Protein AF-A0A8B8EAY5-F1 (afdb_monomer_lite)

Radius of gyration: 20.95 Å; chains: 1; bounding box: 56×35×76 Å

Organism: Crassostrea virginica (NCBI:txid6565)

Secondary structure (DSSP, 8-state):
-EEEEE-TTS-HHHHTSGGGEEEEEE-SSS-HHHHHHHHHHHHHHHHHH-EEEEETTTTEEEEE----------HHHHHHHTTB--TT-SS--SSB---STTSSS--PBP-HHHHHHHHHHHHT-SSHHHHHHHHHHH-B-----TTTTTS-TTTS--THHHHIIIIIIHHHHHHHHHHHHHHTT-

pLDDT: mean 84.98, std 10.0, range [45.25, 96.38]

Structure (mmCIF, N/CA/C/O backbone):
data_AF-A0A8B8EAY5-F1
#
_entry.id   AF-A0A8B8EAY5-F1
#
loop_
_atom_site.group_PDB
_atom_site.id
_atom_site.type_symbol
_atom_site.label_atom_id
_atom_site.label_alt_id
_atom_site.label_comp_id
_atom_site.label_asym_id
_atom_site.label_entity_id
_atom_site.label_seq_id
_atom_site.pdbx_PDB_ins_code
_atom_site.Cartn_x
_atom_site.Cartn_y
_atom_site.Cartn_z
_atom_site.occupancy
_atom_site.B_iso_or_equiv
_atom_site.auth_seq_id
_atom_site.auth_comp_id
_atom_site.auth_asym_id
_atom_site.auth_atom_id
_atom_site.pdbx_PDB_model_num
ATOM 1 N N . MET A 1 1 ? -4.897 13.915 -1.680 1.00 64.44 1 MET A N 1
ATOM 2 C CA . MET A 1 1 ? -5.463 12.558 -1.462 1.00 64.44 1 MET A CA 1
ATOM 3 C C . MET A 1 1 ? -6.563 12.643 -0.420 1.00 64.44 1 MET A C 1
ATOM 5 O O . MET A 1 1 ? -6.385 13.394 0.530 1.00 64.44 1 MET A O 1
ATOM 9 N N . PHE A 1 2 ? -7.650 11.885 -0.585 1.00 69.94 2 PHE A N 1
ATOM 10 C CA . PHE A 1 2 ? -8.725 11.744 0.402 1.00 69.94 2 PHE A CA 1
ATOM 11 C C . PHE A 1 2 ? -8.680 10.337 1.008 1.00 69.94 2 PHE A C 1
ATOM 13 O O . PHE A 1 2 ? -8.531 9.366 0.265 1.00 69.94 2 PHE A O 1
ATOM 20 N N . ILE A 1 3 ? -8.800 10.224 2.332 1.00 69.62 3 ILE A N 1
ATOM 21 C CA . ILE A 1 3 ? -8.910 8.938 3.031 1.00 69.62 3 ILE A CA 1
ATOM 22 C C . ILE A 1 3 ? -10.327 8.794 3.558 1.00 69.62 3 ILE A C 1
ATOM 24 O O . ILE A 1 3 ? -10.765 9.592 4.387 1.00 69.62 3 ILE A O 1
ATOM 28 N N . TYR A 1 4 ? -11.013 7.751 3.103 1.00 74.56 4 TYR A N 1
ATOM 29 C CA . TYR A 1 4 ? -12.356 7.413 3.553 1.00 74.56 4 TYR A CA 1
ATOM 30 C C . TYR A 1 4 ? -12.350 6.129 4.373 1.00 74.56 4 TYR A C 1
ATOM 32 O O . TYR A 1 4 ? -11.561 5.216 4.123 1.00 74.56 4 TYR A O 1
ATOM 40 N N . TYR A 1 5 ? -13.276 6.052 5.318 1.00 75.75 5 TYR A N 1
ATOM 41 C CA . TYR A 1 5 ? -13.541 4.883 6.137 1.00 75.75 5 TYR A CA 1
ATOM 42 C C . TYR A 1 5 ? -15.006 4.462 6.004 1.00 75.75 5 TYR A C 1
ATOM 44 O O . TYR A 1 5 ? -15.905 5.302 5.961 1.00 75.75 5 TYR A O 1
ATOM 52 N N . THR A 1 6 ? -15.246 3.152 5.948 1.00 73.12 6 THR A N 1
ATOM 53 C CA . THR A 1 6 ? -16.591 2.570 5.951 1.00 73.12 6 THR A CA 1
ATOM 54 C C . THR A 1 6 ? -16.599 1.237 6.694 1.00 73.12 6 THR A C 1
ATOM 56 O O . THR A 1 6 ? -15.612 0.499 6.683 1.00 73.12 6 THR A O 1
ATOM 59 N N . PHE A 1 7 ? -17.725 0.903 7.322 1.00 73.38 7 PHE A N 1
ATOM 60 C CA . PHE A 1 7 ? -17.884 -0.351 8.052 1.00 73.38 7 PHE A CA 1
ATOM 61 C C . PHE A 1 7 ? -18.131 -1.526 7.092 1.00 73.38 7 PHE A C 1
ATOM 63 O O . PHE A 1 7 ? -19.151 -1.600 6.399 1.00 73.38 7 PHE A O 1
ATOM 70 N N . VAL A 1 8 ? -17.220 -2.502 7.100 1.00 65.19 8 VAL A N 1
ATOM 71 C CA . VAL A 1 8 ? -17.247 -3.682 6.211 1.00 65.19 8 VAL A CA 1
ATOM 72 C C . VAL A 1 8 ? -18.393 -4.660 6.542 1.00 65.19 8 VAL A C 1
ATOM 74 O O . VAL A 1 8 ? -18.721 -5.513 5.719 1.00 65.19 8 VAL A O 1
ATOM 77 N N . GLY A 1 9 ? -19.070 -4.504 7.685 1.00 67.81 9 GLY A N 1
ATOM 78 C CA . GLY A 1 9 ? -20.215 -5.330 8.104 1.00 67.81 9 GLY A CA 1
ATOM 79 C C . GLY A 1 9 ? -21.603 -4.802 7.712 1.00 67.81 9 GLY A C 1
ATOM 80 O O . GLY A 1 9 ? -22.592 -5.515 7.861 1.00 67.81 9 GLY A O 1
ATOM 81 N N . LEU A 1 10 ? -21.717 -3.572 7.195 1.00 77.06 10 LEU A N 1
ATOM 82 C CA . LEU A 1 10 ? -23.023 -2.995 6.850 1.00 77.06 10 LEU A CA 1
ATOM 83 C C . LEU A 1 10 ? -23.609 -3.621 5.578 1.00 77.06 10 LEU A C 1
ATOM 85 O O . LEU A 1 10 ? -22.881 -3.852 4.605 1.00 77.06 10 LEU A O 1
ATOM 89 N N . LYS A 1 11 ? -24.937 -3.815 5.547 1.00 81.44 11 LYS A N 1
ATOM 90 C CA . LYS A 1 11 ? -25.677 -4.158 4.316 1.00 81.44 11 LYS A CA 1
ATOM 91 C C . LYS A 1 11 ? -25.374 -3.119 3.228 1.00 81.44 11 LYS A C 1
ATOM 93 O O . LYS A 1 11 ? -25.248 -1.935 3.533 1.00 81.44 11 LYS A O 1
ATOM 98 N N . LE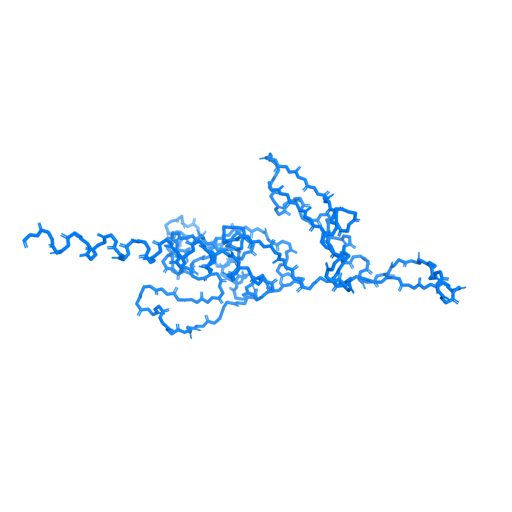U A 1 12 ? -25.296 -3.543 1.963 1.00 78.25 12 LEU A N 1
ATOM 99 C CA . LEU A 1 12 ? -24.858 -2.689 0.846 1.00 78.25 12 LEU A CA 1
ATOM 100 C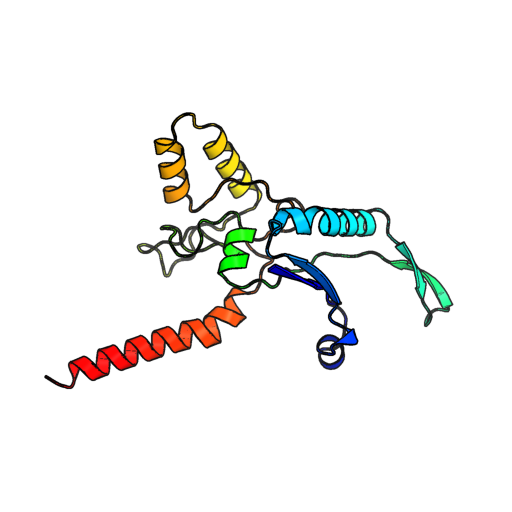 C . LEU A 1 12 ? -25.615 -1.350 0.767 1.00 78.25 12 LEU A C 1
ATOM 102 O O . LEU A 1 12 ? -24.987 -0.300 0.674 1.00 78.25 12 LEU A O 1
ATOM 106 N N . HIS A 1 13 ? -26.946 -1.383 0.887 1.00 84.50 13 HIS A N 1
ATOM 107 C CA . HIS A 1 13 ? -27.800 -0.190 0.826 1.00 84.50 13 HIS A CA 1
ATOM 108 C C . HIS A 1 13 ? -27.628 0.776 2.013 1.00 84.50 13 HIS A C 1
ATOM 110 O O . HIS A 1 13 ? -28.067 1.918 1.932 1.00 84.50 13 HIS A O 1
ATOM 116 N N . LEU A 1 14 ? -27.037 0.321 3.124 1.00 83.69 14 LEU A N 1
ATOM 117 C CA . LEU A 1 14 ? -26.657 1.178 4.250 1.00 83.69 14 LEU A CA 1
ATOM 118 C C . LEU A 1 14 ? -25.254 1.730 4.024 1.00 83.69 14 LEU A C 1
ATOM 120 O O . LEU A 1 14 ? -25.043 2.926 4.121 1.00 83.69 14 LEU A O 1
ATOM 124 N N . ARG A 1 15 ? -24.315 0.872 3.612 1.00 80.50 15 ARG A N 1
ATOM 125 C CA . ARG A 1 15 ? -22.914 1.244 3.375 1.00 80.50 15 ARG A CA 1
ATOM 126 C C . ARG A 1 15 ? -22.736 2.359 2.339 1.00 80.50 15 ARG A C 1
ATOM 128 O O . ARG A 1 15 ? -21.804 3.142 2.450 1.00 80.50 15 ARG A O 1
ATOM 135 N N . GLN A 1 16 ? -23.602 2.408 1.326 1.00 80.38 16 GLN A N 1
ATOM 136 C CA . GLN A 1 16 ? -23.553 3.411 0.254 1.00 80.38 16 GLN A CA 1
ATOM 137 C C . GLN A 1 16 ? -24.153 4.769 0.642 1.00 80.38 16 GLN A C 1
ATOM 139 O O . GLN A 1 16 ? -24.096 5.707 -0.152 1.00 80.38 16 GLN A O 1
ATOM 144 N N . ARG A 1 17 ? -24.747 4.895 1.831 1.00 82.69 17 ARG A N 1
ATOM 145 C CA . ARG A 1 17 ? -25.280 6.172 2.301 1.00 82.69 17 ARG A CA 1
ATOM 146 C C . ARG A 1 17 ? -24.144 7.094 2.739 1.00 82.69 17 ARG A C 1
ATOM 148 O O . ARG A 1 17 ? -23.127 6.645 3.264 1.00 82.69 17 ARG A O 1
ATOM 155 N N . HIS A 1 18 ? -24.343 8.398 2.558 1.00 77.75 18 HIS A N 1
ATOM 156 C CA . HIS A 1 18 ? -23.369 9.421 2.952 1.00 77.75 18 HIS A CA 1
ATOM 157 C C . HIS A 1 18 ? -23.052 9.411 4.456 1.00 77.75 18 HIS A C 1
ATOM 159 O O . HIS A 1 18 ? -21.940 9.751 4.838 1.00 77.75 18 HIS A O 1
ATOM 165 N N . ASP A 1 19 ? -23.995 8.981 5.297 1.00 83.31 19 ASP A N 1
ATOM 166 C CA . ASP A 1 19 ? -23.818 8.823 6.748 1.00 83.31 19 ASP A CA 1
ATOM 167 C C . ASP A 1 19 ? -22.906 7.640 7.138 1.00 83.31 19 ASP A C 1
ATOM 169 O O . ASP A 1 19 ? -22.478 7.540 8.284 1.00 83.31 19 ASP A O 1
ATOM 173 N N . SER A 1 20 ? -22.591 6.754 6.189 1.00 79.12 20 SER A N 1
ATOM 174 C CA . SER A 1 20 ? -21.826 5.519 6.396 1.00 79.12 20 SER A CA 1
ATOM 175 C C . SER A 1 20 ? -20.422 5.567 5.774 1.00 79.12 20 SER A C 1
ATOM 177 O O . SER A 1 20 ? -19.684 4.572 5.812 1.00 79.12 20 SER A O 1
ATOM 179 N N . ILE A 1 21 ? -20.053 6.718 5.198 1.00 80.31 21 ILE A N 1
ATOM 180 C CA . ILE A 1 21 ? -18.753 6.994 4.582 1.00 80.31 21 ILE A CA 1
ATOM 181 C C . ILE A 1 21 ? -18.140 8.200 5.289 1.00 80.31 21 ILE A C 1
ATOM 183 O O . ILE A 1 21 ? -18.581 9.335 5.124 1.00 80.31 21 ILE A O 1
ATOM 187 N N . PHE A 1 22 ? -17.084 7.958 6.055 1.00 82.38 22 PHE A N 1
ATOM 188 C CA . PHE A 1 22 ? -16.444 8.985 6.868 1.00 82.38 22 PHE A CA 1
ATOM 189 C C . PHE A 1 22 ? -15.153 9.447 6.203 1.00 82.38 22 PHE A C 1
ATOM 191 O O . PHE A 1 22 ? -14.267 8.635 5.937 1.00 82.38 22 PHE A O 1
ATOM 198 N N . LEU A 1 23 ? -15.032 10.749 5.939 1.00 82.69 23 LEU A N 1
ATOM 199 C CA . LEU A 1 23 ? -13.763 11.351 5.538 1.00 82.69 23 LEU A CA 1
ATOM 200 C C . LEU A 1 23 ? -12.869 11.468 6.777 1.00 82.69 23 LEU A C 1
ATOM 202 O O . LEU A 1 23 ? -13.196 12.205 7.701 1.00 82.69 23 LEU A O 1
ATOM 206 N N . LEU A 1 24 ? -11.741 10.762 6.784 1.00 82.19 24 LEU A N 1
ATOM 207 C CA . LEU A 1 24 ? -10.774 10.834 7.880 1.00 82.19 24 LEU A CA 1
ATOM 208 C C . LEU A 1 24 ? -9.812 12.006 7.699 1.00 82.19 24 LEU A C 1
ATOM 210 O O . LEU A 1 24 ? -9.545 12.748 8.639 1.00 82.19 24 LEU A O 1
ATOM 214 N N . CYS A 1 25 ? -9.282 12.186 6.489 1.00 81.44 25 CYS A N 1
ATOM 215 C CA . CYS A 1 25 ? -8.413 13.314 6.182 1.00 81.44 25 CYS A CA 1
ATOM 216 C C . CYS A 1 25 ? -8.322 13.579 4.678 1.00 81.44 25 CYS A C 1
ATOM 218 O O . CYS A 1 25 ? -8.545 12.698 3.841 1.00 81.44 25 CYS A O 1
ATOM 220 N N . ALA A 1 26 ? -7.955 14.816 4.346 1.00 83.50 26 ALA A N 1
ATOM 221 C CA . ALA A 1 26 ? -7.612 15.228 2.999 1.00 83.50 26 ALA A CA 1
ATOM 222 C C . ALA A 1 26 ? -6.483 16.257 3.039 1.00 83.50 26 ALA A C 1
ATOM 224 O O . ALA A 1 26 ? -6.502 17.182 3.849 1.00 83.50 26 ALA A O 1
ATOM 225 N N . SER A 1 27 ? -5.498 16.111 2.160 1.00 85.06 27 SER A N 1
ATOM 226 C CA . SER A 1 27 ? -4.500 17.156 1.938 1.00 85.06 27 SER A CA 1
ATOM 227 C C . SER A 1 27 ? -3.960 17.104 0.519 1.00 85.06 27 SER A C 1
ATOM 229 O O . SER A 1 27 ? -3.811 16.029 -0.073 1.00 85.06 27 SER A O 1
ATOM 231 N N . GLU A 1 28 ? -3.648 18.284 -0.002 1.00 85.12 28 GLU A N 1
ATOM 232 C CA . GLU A 1 28 ? -2.864 18.479 -1.224 1.00 85.12 28 GLU A CA 1
ATOM 233 C C . GLU A 1 28 ? -1.380 18.707 -0.919 1.00 85.12 28 GLU A C 1
ATOM 235 O O . GLU A 1 28 ? -0.531 18.485 -1.774 1.00 85.12 28 GLU A O 1
ATOM 240 N N . LYS A 1 29 ? -1.064 19.149 0.306 1.00 88.19 29 LYS A N 1
ATOM 241 C CA . LYS A 1 29 ? 0.289 19.555 0.711 1.00 88.19 29 LYS A CA 1
ATOM 242 C C . LYS A 1 29 ? 1.043 18.454 1.447 1.00 88.19 29 LYS A C 1
ATOM 244 O O . LYS A 1 29 ? 2.267 18.410 1.390 1.00 88.19 29 LYS A O 1
ATOM 249 N N . ILE A 1 30 ? 0.322 17.605 2.177 1.00 88.00 30 ILE A N 1
ATOM 250 C CA . ILE A 1 30 ? 0.916 16.570 3.023 1.00 88.00 30 ILE A CA 1
ATOM 251 C C . ILE A 1 30 ? 0.949 15.247 2.265 1.00 88.00 30 ILE A C 1
ATOM 253 O O . ILE A 1 30 ? -0.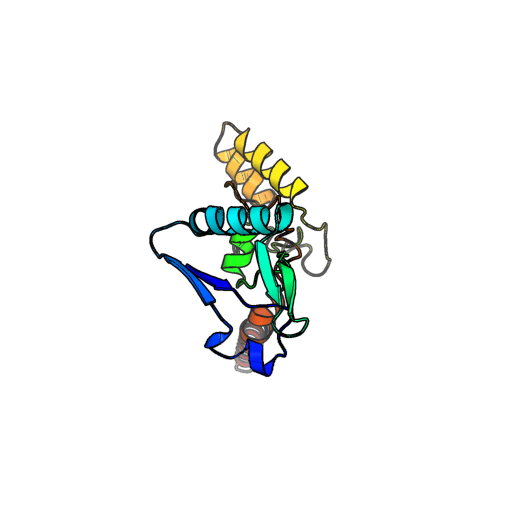030 14.853 1.629 1.00 88.00 30 ILE A O 1
ATOM 257 N N . ASP A 1 31 ? 2.084 14.558 2.374 1.00 87.19 31 ASP A N 1
ATOM 258 C CA . ASP A 1 31 ? 2.277 13.232 1.807 1.00 87.19 31 ASP A CA 1
ATOM 259 C C . ASP A 1 31 ? 1.216 12.232 2.326 1.00 87.19 31 ASP A C 1
ATOM 261 O O . ASP A 1 31 ? 0.987 12.133 3.538 1.00 87.19 31 ASP A O 1
ATOM 265 N N . PRO A 1 32 ? 0.577 11.466 1.427 1.00 85.62 32 PRO A N 1
ATOM 266 C CA . PRO A 1 32 ? -0.350 10.395 1.761 1.00 85.62 32 PRO A CA 1
ATOM 267 C C . PRO A 1 32 ? 0.057 9.462 2.905 1.00 85.62 32 PRO A C 1
ATOM 269 O O . PRO A 1 32 ? -0.750 9.201 3.796 1.00 85.62 32 PRO A O 1
ATOM 272 N N . LEU A 1 33 ? 1.291 8.952 2.903 1.00 87.62 33 LEU A N 1
ATOM 273 C CA . LEU A 1 33 ? 1.737 7.994 3.914 1.00 87.62 33 LEU A CA 1
ATOM 274 C C . LEU A 1 33 ? 1.925 8.680 5.258 1.00 87.62 33 LEU A C 1
ATOM 276 O O . LEU A 1 33 ? 1.645 8.069 6.287 1.00 87.62 33 LEU A O 1
ATOM 280 N N . ALA A 1 34 ? 2.350 9.945 5.259 1.00 88.25 34 ALA A N 1
ATOM 281 C CA . ALA A 1 34 ? 2.432 10.742 6.476 1.00 88.25 34 ALA A CA 1
ATOM 282 C C . ALA A 1 34 ? 1.049 10.938 7.120 1.00 88.25 34 ALA A C 1
ATOM 284 O O . ALA A 1 34 ? 0.919 10.749 8.327 1.00 88.25 34 ALA A O 1
ATOM 285 N N . LEU A 1 35 ? 0.011 11.224 6.324 1.00 88.44 35 LEU A N 1
ATOM 286 C CA . LEU A 1 35 ? -1.375 11.318 6.811 1.00 88.44 35 LEU A CA 1
ATOM 287 C C . LEU A 1 35 ? -1.913 9.989 7.350 1.00 88.44 35 LEU A C 1
ATOM 289 O O . LEU A 1 35 ? -2.750 9.977 8.250 1.00 88.44 35 LEU A O 1
ATOM 293 N N . MET A 1 36 ? -1.444 8.869 6.803 1.00 86.31 36 MET A N 1
ATOM 294 C CA . MET A 1 36 ? -1.879 7.539 7.219 1.00 86.31 36 MET A CA 1
ATOM 295 C C . MET A 1 36 ? -1.269 7.079 8.541 1.00 86.31 36 MET A C 1
ATOM 297 O O . MET A 1 36 ? -1.907 6.296 9.237 1.00 86.31 36 MET A O 1
ATOM 301 N N . LYS A 1 37 ? -0.064 7.544 8.905 1.00 87.75 37 LYS A N 1
ATOM 302 C CA . LYS A 1 37 ? 0.625 7.145 10.148 1.00 87.75 37 LYS A CA 1
ATOM 303 C C . LYS A 1 37 ? -0.259 7.240 11.409 1.00 87.75 37 LYS A C 1
ATOM 305 O O . LYS A 1 37 ? -0.342 6.230 12.107 1.00 87.75 37 LYS A O 1
ATOM 310 N N . PRO A 1 38 ? -0.933 8.370 11.714 1.00 88.81 38 PRO A N 1
ATOM 311 C CA . PRO A 1 38 ? -1.790 8.458 12.900 1.00 88.81 38 PRO A CA 1
ATOM 312 C C . PRO A 1 38 ? -2.992 7.507 12.826 1.00 88.81 38 PRO A C 1
ATOM 314 O O . PRO A 1 38 ? -3.238 6.771 13.773 1.00 88.81 38 PRO A O 1
ATOM 317 N N . ILE A 1 39 ? -3.663 7.422 11.671 1.00 87.25 39 ILE A N 1
ATOM 318 C CA . ILE A 1 39 ? -4.821 6.530 11.464 1.00 87.25 39 ILE A CA 1
ATOM 319 C C . ILE A 1 39 ? -4.426 5.067 11.700 1.00 87.25 39 ILE A C 1
ATOM 321 O O . ILE A 1 39 ? -5.128 4.306 12.360 1.00 87.25 39 ILE A O 1
ATOM 325 N N . ILE A 1 40 ? -3.273 4.674 11.168 1.00 87.00 40 ILE A N 1
ATOM 326 C CA . ILE A 1 40 ? -2.696 3.348 11.349 1.00 87.00 40 ILE A CA 1
ATOM 327 C C . ILE A 1 40 ? -2.400 3.071 12.827 1.00 87.00 40 ILE A C 1
ATOM 329 O O . ILE A 1 40 ? -2.734 1.994 13.322 1.00 87.00 40 ILE A O 1
ATOM 333 N N . SER A 1 41 ? -1.799 4.034 13.528 1.00 89.56 41 SER A N 1
ATOM 334 C CA . SER A 1 41 ? -1.524 3.917 14.960 1.00 89.56 41 SER A CA 1
ATOM 335 C C . SER A 1 41 ? -2.815 3.701 15.754 1.00 89.56 41 SER A C 1
ATOM 337 O O . SER A 1 41 ? -2.863 2.816 16.608 1.00 89.56 41 SER A O 1
ATOM 339 N N . ASP A 1 42 ? -3.879 4.440 15.435 1.00 88.94 42 ASP A N 1
ATOM 340 C CA . ASP A 1 42 ? -5.183 4.308 16.092 1.00 88.94 42 ASP A CA 1
ATOM 341 C C . ASP A 1 42 ? -5.825 2.942 15.825 1.00 88.94 42 ASP A C 1
ATOM 343 O O . ASP A 1 42 ? -6.313 2.293 16.752 1.00 88.94 42 ASP A O 1
ATOM 347 N N . ILE A 1 43 ? -5.757 2.453 14.583 1.00 87.00 43 ILE A N 1
ATOM 348 C CA . ILE A 1 43 ? -6.228 1.111 14.206 1.00 87.00 43 ILE A CA 1
ATOM 349 C C . ILE A 1 43 ? -5.468 0.036 14.990 1.00 87.00 43 ILE A C 1
ATOM 351 O O . ILE A 1 43 ? -6.084 -0.861 15.562 1.00 87.00 43 ILE A O 1
ATOM 355 N N . GLN A 1 44 ? -4.137 0.121 15.062 1.00 88.31 44 GLN A N 1
ATOM 356 C CA . GLN A 1 44 ? -3.320 -0.834 15.816 1.00 88.31 44 GLN A CA 1
ATOM 357 C C . GLN A 1 44 ? -3.584 -0.764 17.322 1.00 88.31 44 GLN A C 1
ATOM 359 O O . GLN A 1 44 ? -3.562 -1.790 18.004 1.00 88.31 44 GLN A O 1
ATOM 364 N N . ASN A 1 45 ? -3.814 0.434 17.855 1.00 90.88 45 ASN A N 1
ATOM 365 C CA . ASN A 1 45 ? -4.164 0.631 19.254 1.00 90.88 45 ASN A CA 1
ATOM 366 C C . ASN A 1 45 ? -5.528 0.003 19.569 1.00 90.88 45 ASN A C 1
ATOM 368 O O . ASN A 1 45 ? -5.626 -0.804 20.487 1.0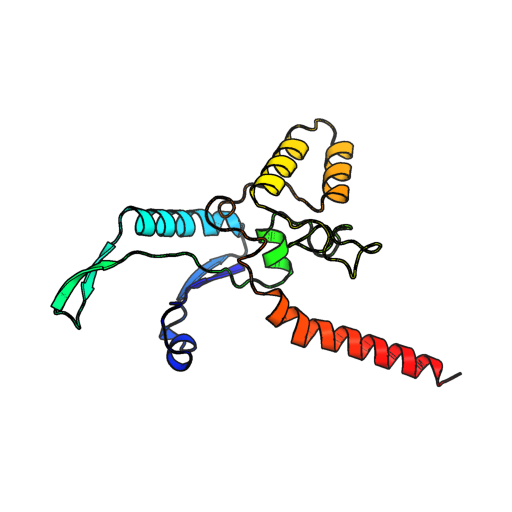0 90.88 45 ASN A O 1
ATOM 372 N N . CYS A 1 46 ? -6.547 0.288 18.756 1.00 90.69 46 CYS A N 1
ATOM 373 C CA . CYS A 1 46 ? -7.887 -0.279 18.897 1.00 90.69 46 CYS A CA 1
ATOM 374 C C . CYS A 1 46 ? -7.894 -1.804 18.700 1.00 90.69 46 CYS A C 1
ATOM 376 O O . CYS A 1 46 ? -8.568 -2.520 19.432 1.00 90.69 46 CYS A O 1
ATOM 378 N N . LYS A 1 47 ? -7.080 -2.341 17.785 1.00 88.88 47 LYS A N 1
ATOM 379 C CA . LYS A 1 47 ? -6.930 -3.793 17.616 1.00 88.88 47 LYS A CA 1
ATOM 380 C C . LYS A 1 47 ? -6.303 -4.477 18.835 1.00 88.88 47 LYS A C 1
ATOM 382 O O . LYS A 1 47 ? -6.713 -5.579 19.182 1.00 88.88 47 LYS A O 1
ATOM 387 N N . ARG A 1 48 ? -5.300 -3.853 19.469 1.00 91.00 48 ARG A N 1
ATOM 388 C CA . ARG A 1 48 ? -4.598 -4.425 20.635 1.00 91.00 48 ARG A CA 1
ATOM 389 C C . ARG A 1 48 ? -5.374 -4.269 21.937 1.00 91.00 48 ARG A C 1
ATOM 391 O O . ARG A 1 48 ? -5.422 -5.206 22.722 1.00 91.00 48 ARG A O 1
ATOM 398 N N . ASN A 1 49 ? -5.939 -3.089 22.159 1.00 93.94 49 ASN A N 1
ATOM 399 C CA . ASN A 1 49 ? -6.492 -2.697 23.453 1.00 93.94 49 ASN A CA 1
ATOM 400 C C . ASN A 1 49 ? -8.026 -2.693 23.465 1.00 93.94 49 ASN A C 1
ATOM 402 O O . ASN A 1 49 ? -8.626 -2.737 24.535 1.00 93.94 49 ASN A O 1
ATOM 406 N N . GLY A 1 50 ? -8.660 -2.654 22.289 1.00 91.69 50 GLY A N 1
ATOM 407 C CA . GLY A 1 50 ? -10.094 -2.433 22.160 1.00 91.69 50 GLY A CA 1
ATOM 408 C C . GLY A 1 50 ? -10.528 -1.043 22.630 1.00 91.69 50 GLY A C 1
ATOM 409 O O . GLY A 1 50 ? -9.743 -0.243 23.141 1.00 91.69 50 GLY A O 1
ATOM 410 N N . VAL A 1 51 ? -11.812 -0.755 22.448 1.00 91.69 51 VAL A N 1
ATOM 411 C CA . VAL A 1 51 ? -12.488 0.421 22.997 1.00 91.69 51 VAL A CA 1
ATOM 412 C C . VAL A 1 51 ? -13.747 -0.048 23.709 1.00 91.69 51 VAL A C 1
ATOM 414 O O . VAL A 1 51 ? -14.565 -0.762 23.130 1.00 91.69 51 VAL A O 1
ATOM 417 N N . THR A 1 52 ? -13.917 0.348 24.968 1.00 93.38 52 THR A N 1
ATOM 418 C CA . THR A 1 52 ? -15.132 0.028 25.722 1.00 93.38 52 THR A CA 1
ATOM 419 C C . THR A 1 52 ? -16.315 0.791 25.138 1.00 93.38 52 THR A C 1
ATOM 421 O O . THR A 1 52 ? -16.308 2.020 25.082 1.00 93.38 52 THR A O 1
ATOM 424 N N . GLY A 1 53 ? -17.339 0.052 24.732 1.00 91.12 53 GLY A N 1
ATOM 425 C CA . GLY A 1 53 ? -18.611 0.566 24.251 1.00 91.12 53 GLY A CA 1
ATOM 426 C C . GLY A 1 53 ? -19.785 -0.027 25.022 1.00 91.12 53 GLY A C 1
ATOM 427 O O . GLY A 1 53 ? -19.625 -0.810 25.962 1.00 91.12 53 GLY A O 1
ATOM 428 N N . PHE A 1 54 ? -20.985 0.363 24.610 1.00 92.88 54 PHE A N 1
ATOM 429 C CA . PHE A 1 54 ? -22.231 -0.208 25.098 1.00 92.88 54 PHE A CA 1
ATOM 430 C C . PHE A 1 54 ? -23.042 -0.679 23.898 1.00 92.88 54 PHE A C 1
ATOM 432 O O . PHE A 1 54 ? -23.329 0.114 22.998 1.00 92.88 54 PHE A O 1
ATOM 439 N N . ASP A 1 55 ? -23.391 -1.961 23.871 1.00 89.31 55 ASP A N 1
ATOM 440 C CA . ASP A 1 55 ? -24.260 -2.503 22.837 1.00 89.31 55 ASP A CA 1
ATOM 441 C C . ASP A 1 55 ? -25.718 -2.286 23.249 1.00 89.31 55 ASP A C 1
ATOM 443 O O . ASP A 1 55 ? -26.224 -2.888 24.195 1.00 89.31 55 ASP A O 1
ATOM 447 N N . ALA A 1 56 ? -26.406 -1.410 22.516 1.00 89.56 56 ALA A N 1
ATOM 448 C CA . ALA A 1 56 ? -27.800 -1.075 22.776 1.00 89.56 56 ALA A CA 1
ATOM 449 C C . ALA A 1 56 ? -28.751 -2.278 22.633 1.00 89.56 56 ALA A C 1
ATOM 451 O O . ALA A 1 56 ? -29.826 -2.268 23.233 1.00 89.56 56 ALA A O 1
ATOM 452 N N . SER A 1 57 ? -28.367 -3.301 21.859 1.00 90.25 57 SER A N 1
ATOM 453 C CA . SER A 1 57 ? -29.198 -4.484 21.610 1.00 90.25 57 SER A CA 1
ATOM 454 C C . SER A 1 57 ? -29.134 -5.463 22.778 1.00 90.25 57 SER A C 1
ATOM 456 O O . SER A 1 57 ? -30.172 -5.867 23.298 1.00 90.25 57 SER A O 1
ATOM 458 N N . SER A 1 58 ? -27.922 -5.819 23.213 1.00 91.56 58 SER A N 1
ATOM 459 C CA . SER A 1 58 ? -27.706 -6.710 24.362 1.00 91.56 58 SER A CA 1
ATOM 460 C C . SER A 1 58 ? -27.853 -6.003 25.714 1.00 91.56 58 SER A C 1
ATOM 462 O O . SER A 1 58 ? -28.055 -6.668 26.723 1.00 91.56 58 SER A O 1
ATOM 464 N N . LYS A 1 59 ? -27.826 -4.660 25.739 1.00 94.25 59 LYS A N 1
ATOM 465 C CA . LYS A 1 59 ? -27.808 -3.814 26.948 1.00 94.25 59 LYS A CA 1
ATOM 466 C C . LYS A 1 59 ? -26.606 -4.082 27.859 1.00 94.25 59 LYS A C 1
ATOM 468 O O . LYS A 1 59 ? -26.681 -3.874 29.071 1.00 94.25 59 LYS A O 1
ATOM 473 N N . GLU A 1 60 ? -25.488 -4.492 27.275 1.00 95.31 60 GLU A N 1
ATOM 474 C CA . GLU A 1 60 ? -24.265 -4.828 27.996 1.00 95.31 60 GLU A CA 1
ATOM 475 C C . GLU A 1 60 ? -23.083 -3.966 27.539 1.00 95.31 60 GLU A C 1
ATOM 477 O O . GLU A 1 60 ? -23.044 -3.423 26.429 1.00 95.31 60 GLU A O 1
ATOM 482 N N . LYS A 1 61 ? -22.086 -3.834 28.422 1.00 94.88 61 LYS A N 1
ATOM 483 C CA . LYS A 1 61 ? -20.793 -3.264 28.038 1.00 94.88 61 LYS A CA 1
ATOM 484 C C . LYS A 1 61 ? -20.074 -4.260 27.139 1.00 94.88 61 LYS A C 1
ATOM 486 O O . LYS A 1 61 ? -19.926 -5.422 27.502 1.00 94.88 61 LYS A O 1
ATOM 491 N N . CYS A 1 62 ? -19.571 -3.787 26.011 1.00 92.56 62 CYS A N 1
ATOM 492 C CA . CYS A 1 62 ? -18.811 -4.595 25.070 1.00 92.56 62 CYS A CA 1
ATOM 493 C C . CYS A 1 62 ? -17.450 -3.952 24.793 1.00 92.56 62 CYS A C 1
ATOM 495 O O . CYS A 1 62 ? -17.251 -2.754 25.001 1.00 92.56 62 CYS A O 1
ATOM 497 N N . VAL A 1 63 ? -16.496 -4.756 24.330 1.00 93.06 63 VAL A N 1
ATOM 498 C CA . VAL A 1 63 ? -15.217 -4.255 23.824 1.00 93.06 63 VAL A CA 1
ATOM 499 C C . VAL A 1 63 ? -15.286 -4.277 22.307 1.00 93.06 63 VAL A C 1
ATOM 501 O O . VAL A 1 63 ? -15.447 -5.332 21.697 1.00 93.06 63 VAL A O 1
ATOM 504 N N . ILE A 1 64 ? -15.176 -3.101 21.703 1.00 89.06 64 ILE A N 1
ATOM 505 C CA . ILE A 1 64 ? -15.139 -2.923 20.258 1.00 89.06 64 ILE A CA 1
ATOM 506 C C . ILE A 1 64 ? -13.681 -3.008 19.823 1.00 89.06 64 ILE A C 1
ATOM 508 O O . ILE A 1 64 ? -12.839 -2.247 20.296 1.00 89.06 64 ILE A O 1
ATOM 512 N N . THR A 1 65 ? -13.385 -3.925 18.913 1.00 89.62 65 THR A N 1
ATOM 513 C CA . THR A 1 65 ? -12.089 -4.018 18.237 1.00 89.62 65 THR A CA 1
ATOM 514 C C . THR A 1 65 ? -12.259 -3.679 16.760 1.00 89.62 65 THR A C 1
ATOM 516 O O . THR A 1 65 ? -13.374 -3.633 16.236 1.00 89.62 65 THR A O 1
ATOM 519 N N . THR A 1 66 ? -11.150 -3.397 16.081 1.00 82.06 66 THR A N 1
ATOM 520 C CA . THR A 1 66 ? -11.149 -3.099 14.648 1.00 82.06 66 THR A CA 1
ATOM 521 C C . THR A 1 66 ? -10.141 -3.969 13.914 1.00 82.06 66 THR A C 1
ATOM 523 O O . THR A 1 66 ? -9.057 -4.261 14.428 1.00 82.06 66 THR A O 1
ATOM 526 N N . ASP A 1 67 ? -10.499 -4.351 12.692 1.00 77.25 67 ASP A N 1
ATOM 527 C CA . ASP A 1 67 ? -9.627 -5.025 11.744 1.00 77.25 67 ASP A CA 1
ATOM 528 C C . ASP A 1 67 ? -9.471 -4.182 10.481 1.00 77.25 67 ASP A C 1
ATOM 530 O O . ASP A 1 67 ? -10.363 -3.439 10.070 1.00 77.25 67 ASP A O 1
ATOM 534 N N . PHE A 1 68 ? -8.313 -4.317 9.843 1.00 78.94 68 PHE A N 1
ATOM 535 C CA . PHE A 1 68 ? -8.008 -3.651 8.587 1.00 78.94 68 PHE A CA 1
ATOM 536 C C . PHE A 1 68 ? -8.037 -4.670 7.450 1.00 78.94 68 PHE A C 1
ATOM 538 O O . PHE A 1 68 ? -7.105 -5.456 7.294 1.00 78.94 68 PHE A O 1
ATOM 545 N N . ASN A 1 69 ? -9.131 -4.694 6.686 1.00 75.00 69 ASN A N 1
ATOM 546 C CA . ASN A 1 69 ? -9.370 -5.764 5.711 1.00 75.00 69 ASN A CA 1
ATOM 547 C C . ASN A 1 69 ? -8.873 -5.450 4.296 1.00 75.00 69 ASN A C 1
ATOM 549 O O . ASN A 1 69 ? -8.422 -6.357 3.604 1.00 75.00 69 ASN A O 1
ATOM 553 N N . ALA A 1 70 ? -9.013 -4.206 3.834 1.00 78.88 70 ALA A N 1
ATOM 554 C CA . ALA A 1 70 ? -8.659 -3.833 2.468 1.00 78.88 70 ALA A CA 1
ATOM 555 C C . ALA A 1 70 ? -8.450 -2.324 2.319 1.00 78.88 70 ALA A C 1
ATOM 557 O O . ALA A 1 70 ? -9.046 -1.531 3.049 1.00 78.88 70 ALA A O 1
ATOM 558 N N . ILE A 1 71 ? -7.676 -1.932 1.306 1.00 80.69 71 ILE A N 1
ATOM 559 C CA . ILE A 1 71 ? -7.575 -0.539 0.858 1.00 80.69 71 ILE A CA 1
ATOM 560 C C . ILE A 1 71 ? -8.162 -0.424 -0.532 1.00 80.69 71 ILE A C 1
ATOM 562 O O . ILE A 1 71 ? -7.775 -1.147 -1.447 1.00 80.69 71 ILE A O 1
ATOM 566 N N . VAL A 1 72 ? -9.064 0.532 -0.710 1.00 79.94 72 VAL A N 1
ATOM 567 C CA . VAL A 1 72 ? -9.601 0.849 -2.028 1.00 79.94 72 VAL A CA 1
ATOM 568 C C . VAL A 1 72 ? -8.823 2.038 -2.595 1.00 79.94 72 VAL A C 1
ATOM 570 O O . VAL A 1 72 ? -8.959 3.153 -2.108 1.00 79.94 72 VAL A O 1
ATOM 573 N N . ALA A 1 73 ? -7.980 1.797 -3.598 1.00 79.88 73 ALA A N 1
ATOM 574 C CA . ALA A 1 73 ? -7.101 2.786 -4.217 1.00 79.88 73 ALA A CA 1
ATOM 575 C C . ALA A 1 73 ? -7.006 2.554 -5.728 1.00 79.88 73 ALA A C 1
ATOM 577 O O . ALA A 1 73 ? -6.801 1.420 -6.133 1.00 79.88 73 ALA A O 1
ATOM 578 N N . ASP A 1 74 ? -7.108 3.590 -6.565 1.00 82.12 74 ASP A N 1
ATOM 579 C CA . ASP A 1 74 ? -6.849 3.462 -8.010 1.00 82.12 74 ASP A CA 1
ATOM 580 C C . ASP A 1 74 ? -5.437 2.912 -8.318 1.00 82.12 74 ASP A C 1
ATOM 582 O O . ASP A 1 74 ? -4.624 2.718 -7.417 1.00 82.12 74 ASP A O 1
ATOM 586 N N . PHE A 1 75 ? -5.105 2.660 -9.589 1.00 83.56 75 PHE A N 1
ATOM 587 C CA . PHE A 1 75 ? -3.797 2.085 -9.932 1.00 83.56 75 PHE A CA 1
ATOM 588 C C . PHE A 1 75 ? -2.610 2.935 -9.448 1.00 83.56 75 PHE A C 1
ATOM 590 O O . PHE A 1 75 ? -1.614 2.386 -8.975 1.00 83.56 75 PHE A O 1
ATOM 597 N N . ASN A 1 76 ? -2.693 4.263 -9.558 1.00 85.50 76 ASN A N 1
ATOM 598 C CA . ASN A 1 76 ? -1.594 5.145 -9.168 1.00 85.50 76 ASN A CA 1
ATOM 599 C C . ASN A 1 76 ? -1.383 5.093 -7.655 1.00 85.50 76 ASN A C 1
ATOM 601 O O . ASN A 1 76 ? -0.254 4.925 -7.186 1.00 85.50 76 ASN A O 1
ATOM 605 N N . MET A 1 77 ? -2.477 5.155 -6.900 1.00 86.94 77 MET A N 1
ATOM 606 C CA . MET A 1 77 ? -2.463 5.032 -5.454 1.00 86.94 77 MET A CA 1
ATOM 607 C C . MET A 1 77 ? -2.068 3.625 -5.008 1.00 86.94 77 MET A C 1
ATOM 609 O O . MET A 1 77 ? -1.285 3.494 -4.078 1.00 86.94 77 MET A O 1
ATOM 613 N N . GLN A 1 78 ? -2.505 2.568 -5.692 1.00 87.31 78 GLN A N 1
ATOM 614 C CA . GLN A 1 78 ? -2.074 1.194 -5.432 1.00 87.31 78 GLN A CA 1
ATOM 615 C C . GLN A 1 78 ? -0.568 1.038 -5.643 1.00 87.31 78 GLN A C 1
ATOM 617 O O . GLN A 1 78 ? 0.113 0.470 -4.792 1.00 87.31 78 GLN A O 1
ATOM 622 N N . ALA A 1 79 ? -0.037 1.524 -6.767 1.00 90.44 79 ALA A N 1
ATOM 623 C CA . ALA A 1 79 ? 1.388 1.460 -7.054 1.00 90.44 79 ALA A CA 1
ATOM 624 C C . ALA A 1 79 ? 2.188 2.188 -5.968 1.00 90.44 79 ALA A C 1
ATOM 626 O O . ALA A 1 79 ? 3.148 1.639 -5.426 1.00 90.44 79 ALA A O 1
ATOM 627 N N . TYR A 1 80 ? 1.735 3.377 -5.583 1.00 91.06 80 TYR A N 1
ATOM 628 C CA . TYR A 1 80 ? 2.324 4.133 -4.492 1.00 91.06 80 TYR A CA 1
ATOM 629 C C . TYR A 1 80 ? 2.210 3.400 -3.135 1.00 91.06 80 TYR A C 1
ATOM 631 O O . TYR A 1 80 ? 3.184 3.322 -2.389 1.00 91.06 80 TYR A O 1
ATOM 639 N N . LEU A 1 81 ? 1.092 2.741 -2.835 1.00 89.81 81 LEU A N 1
ATOM 640 C CA . LEU A 1 81 ? 0.939 1.943 -1.612 1.00 89.81 81 LEU A CA 1
ATOM 641 C C . LEU A 1 81 ? 1.717 0.607 -1.638 1.00 89.81 81 LEU A C 1
ATOM 643 O O . LEU A 1 81 ? 1.849 -0.086 -0.636 1.00 89.81 81 LEU A O 1
ATOM 647 N N . CYS A 1 82 ? 2.250 0.211 -2.792 1.00 91.62 82 CYS A N 1
ATOM 648 C CA . CYS A 1 82 ? 3.040 -1.010 -2.959 1.00 91.62 82 CYS A CA 1
ATOM 649 C C . CYS A 1 82 ? 4.554 -0.755 -3.009 1.00 91.62 82 CYS A C 1
ATOM 651 O O . CYS A 1 82 ? 5.300 -1.673 -3.357 1.00 91.62 82 CYS A O 1
ATOM 653 N N . ASN A 1 83 ? 5.026 0.473 -2.754 1.00 94.25 83 ASN A N 1
ATOM 654 C CA . ASN A 1 83 ? 6.411 0.868 -3.055 1.00 94.25 83 ASN A CA 1
ATOM 655 C C . ASN A 1 83 ? 6.792 0.633 -4.526 1.00 94.25 83 ASN A C 1
ATOM 657 O O . ASN A 1 83 ? 7.934 0.302 -4.834 1.00 94.25 83 ASN A O 1
ATOM 661 N N . HIS A 1 84 ? 5.840 0.766 -5.447 1.00 94.00 84 HIS A N 1
ATOM 662 C CA . HIS A 1 84 ? 6.027 0.492 -6.866 1.00 94.00 84 HIS A CA 1
ATOM 663 C C . HIS A 1 84 ? 6.336 1.773 -7.653 1.00 94.00 84 HIS A C 1
ATOM 665 O O . HIS A 1 84 ? 5.841 2.851 -7.335 1.00 94.00 84 HIS A O 1
ATOM 671 N N . LEU A 1 85 ? 7.101 1.657 -8.739 1.00 94.12 85 LEU A N 1
ATOM 672 C CA . LEU A 1 85 ? 7.446 2.775 -9.633 1.00 94.12 85 LEU A CA 1
ATOM 673 C C . LEU A 1 85 ? 6.274 3.302 -10.487 1.00 94.12 85 LEU A C 1
ATOM 675 O O . LEU A 1 85 ? 6.452 4.251 -11.246 1.00 94.12 85 LEU A O 1
ATOM 679 N N . GLY A 1 86 ? 5.079 2.724 -10.360 1.00 91.12 86 GLY A N 1
ATOM 680 C CA . GLY A 1 86 ? 3.912 3.098 -11.164 1.00 91.12 86 GLY A CA 1
ATOM 681 C C . GLY A 1 86 ? 3.913 2.501 -12.573 1.00 91.12 86 GLY A C 1
ATOM 682 O O . GLY A 1 86 ? 4.530 1.467 -12.820 1.00 91.12 86 GLY A O 1
ATOM 683 N N . ALA A 1 87 ? 3.176 3.145 -13.480 1.00 84.81 87 ALA A N 1
ATOM 684 C CA . ALA A 1 87 ? 2.878 2.626 -14.819 1.00 84.81 87 ALA A CA 1
ATOM 685 C C . ALA A 1 87 ? 4.088 2.601 -15.767 1.00 84.81 87 ALA A C 1
ATOM 687 O O . ALA A 1 87 ? 4.097 1.836 -16.724 1.00 84.81 87 ALA A O 1
ATOM 688 N N . SER A 1 88 ? 5.108 3.425 -15.514 1.00 85.69 88 SER A N 1
ATOM 689 C CA . SER A 1 88 ? 6.324 3.507 -16.337 1.00 85.69 88 SER A CA 1
ATOM 690 C C . SER A 1 88 ? 7.385 2.463 -15.975 1.00 85.69 88 SER A C 1
ATOM 692 O O . SER A 1 88 ? 8.472 2.449 -16.553 1.00 85.69 88 SER A O 1
ATOM 694 N N . ALA A 1 89 ? 7.105 1.598 -15.000 1.00 91.62 89 ALA A N 1
ATOM 695 C CA . ALA A 1 89 ? 8.019 0.552 -14.579 1.00 91.62 89 ALA A CA 1
ATOM 696 C C . ALA A 1 89 ? 8.114 -0.559 -15.635 1.00 91.62 89 ALA A C 1
ATOM 698 O O . ALA A 1 89 ? 7.091 -1.061 -16.094 1.00 91.62 89 ALA A O 1
ATOM 699 N N . ALA A 1 90 ? 9.332 -1.019 -15.944 1.00 91.50 90 ALA A N 1
ATOM 700 C CA . ALA A 1 90 ? 9.535 -2.203 -16.791 1.00 91.50 90 ALA A CA 1
ATOM 701 C C . ALA A 1 90 ? 8.827 -3.438 -16.203 1.00 91.50 90 ALA A C 1
ATOM 703 O O . ALA A 1 90 ? 8.172 -4.201 -16.909 1.00 91.50 90 ALA A O 1
ATOM 704 N N . LYS A 1 91 ? 8.902 -3.581 -14.874 1.00 91.88 91 LYS A N 1
ATOM 705 C CA . LYS A 1 91 ? 8.038 -4.465 -14.093 1.00 91.88 91 LYS A CA 1
ATOM 706 C C . LYS A 1 91 ? 6.749 -3.718 -13.768 1.00 91.88 91 LYS A C 1
ATOM 708 O O . LYS A 1 91 ? 6.717 -3.040 -12.752 1.00 91.88 91 LYS A O 1
ATOM 713 N N . TYR A 1 92 ? 5.723 -3.786 -14.612 1.00 88.00 92 TYR A N 1
ATOM 714 C CA . TYR A 1 92 ? 4.558 -2.891 -14.498 1.00 88.00 92 TYR A CA 1
ATOM 715 C C . TYR A 1 92 ? 3.528 -3.311 -13.439 1.00 88.00 92 TYR A C 1
ATOM 717 O O . TYR A 1 92 ? 2.713 -2.489 -13.026 1.00 88.00 92 TYR A O 1
ATOM 725 N N . CYS A 1 93 ? 3.525 -4.571 -12.99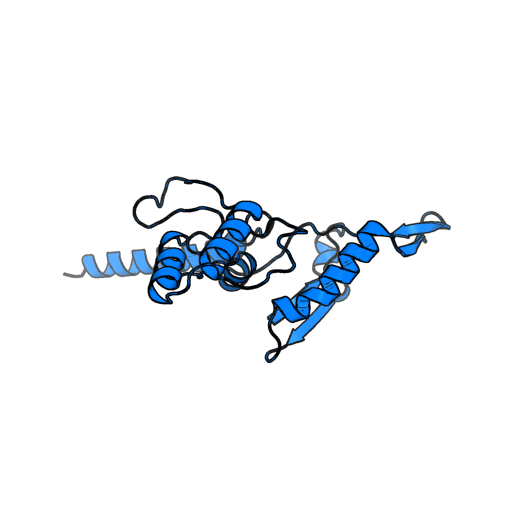1 1.00 88.12 93 CYS A N 1
ATOM 726 C CA . CYS A 1 93 ? 2.511 -5.068 -12.060 1.00 88.12 93 CYS A CA 1
ATOM 727 C C . CYS A 1 93 ? 2.891 -4.804 -10.584 1.00 88.12 93 CYS A C 1
ATOM 729 O O . CYS A 1 93 ? 3.875 -5.364 -10.096 1.00 88.12 93 CYS A O 1
ATOM 731 N N . PRO A 1 94 ? 2.069 -4.087 -9.791 1.00 89.62 94 PRO A N 1
ATOM 732 C CA . PRO A 1 94 ? 2.315 -3.918 -8.356 1.00 89.62 94 PRO A CA 1
ATOM 733 C C . PRO A 1 94 ? 2.138 -5.200 -7.528 1.00 89.62 94 PRO A C 1
ATOM 735 O O . PRO A 1 94 ? 2.555 -5.234 -6.375 1.00 89.62 94 PRO A O 1
ATOM 738 N N . ARG A 1 95 ? 1.548 -6.266 -8.092 1.00 88.94 95 ARG A N 1
ATOM 739 C CA . ARG A 1 95 ? 1.284 -7.551 -7.412 1.00 88.94 95 ARG A CA 1
ATOM 740 C C . ARG A 1 95 ? 2.294 -8.654 -7.744 1.00 88.94 95 ARG A C 1
ATOM 742 O O . ARG A 1 95 ? 2.482 -9.575 -6.950 1.00 88.94 95 ARG A O 1
ATOM 749 N N . CYS A 1 96 ? 2.953 -8.586 -8.898 1.00 90.00 96 CYS A N 1
ATOM 750 C CA . CYS A 1 96 ? 3.918 -9.594 -9.347 1.00 90.00 96 CYS A CA 1
ATOM 751 C C . CYS A 1 96 ? 5.081 -8.958 -10.126 1.00 90.00 96 CYS A C 1
ATOM 753 O O . CYS A 1 96 ? 5.182 -7.740 -10.208 1.00 90.00 96 CYS A O 1
ATOM 755 N N . TYR A 1 97 ? 5.985 -9.767 -10.676 1.00 90.81 97 TYR A N 1
ATOM 756 C CA . TYR A 1 97 ? 7.130 -9.293 -11.470 1.00 90.81 97 TYR A CA 1
ATOM 757 C C . TYR A 1 97 ? 6.922 -9.426 -12.990 1.00 90.81 97 TYR A C 1
ATOM 759 O O . TYR A 1 97 ? 7.895 -9.623 -13.720 1.00 90.81 97 TYR A O 1
ATOM 767 N N . ALA A 1 98 ? 5.673 -9.332 -13.457 1.00 90.19 98 ALA A N 1
ATOM 768 C CA . ALA A 1 98 ? 5.361 -9.311 -14.885 1.00 90.19 98 ALA A CA 1
ATOM 769 C C . ALA A 1 98 ? 6.012 -8.108 -15.588 1.00 90.19 98 ALA A C 1
ATOM 771 O O . ALA A 1 98 ? 6.113 -7.018 -15.014 1.00 90.19 98 ALA A O 1
ATOM 772 N N . ASP A 1 99 ? 6.441 -8.345 -16.821 1.00 89.94 99 ASP A N 1
ATOM 773 C CA . ASP A 1 99 ? 7.009 -7.385 -17.765 1.00 89.94 99 ASP A CA 1
ATOM 774 C C . ASP A 1 99 ? 6.445 -7.636 -19.169 1.00 89.94 99 ASP A C 1
ATOM 776 O O . ASP A 1 99 ? 5.469 -8.374 -19.333 1.00 89.94 99 ASP A O 1
ATOM 780 N N . VAL A 1 100 ? 6.995 -6.937 -20.162 1.00 88.19 100 VAL A N 1
ATOM 781 C CA . VAL A 1 100 ? 6.569 -7.034 -21.563 1.00 88.19 100 VAL A CA 1
ATOM 782 C C . VAL A 1 100 ? 6.787 -8.448 -22.104 1.00 88.19 100 VAL A C 1
ATOM 784 O O . VAL A 1 100 ? 5.895 -8.984 -22.756 1.00 88.19 100 VAL A O 1
ATOM 787 N N . ASP A 1 101 ? 7.916 -9.071 -21.767 1.00 89.19 101 ASP A N 1
ATOM 788 C CA . ASP A 1 101 ? 8.286 -10.399 -22.264 1.00 89.19 101 ASP A CA 1
ATOM 789 C C . ASP A 1 101 ? 7.435 -11.514 -21.630 1.00 89.19 101 ASP A C 1
ATOM 791 O O . ASP A 1 101 ? 7.169 -12.541 -22.248 1.00 89.19 101 ASP A O 1
ATOM 795 N N . HIS A 1 102 ? 6.953 -11.301 -20.402 1.00 88.88 102 HIS A N 1
ATOM 796 C CA . HIS A 1 102 ? 6.202 -12.284 -19.621 1.00 88.88 102 HIS A CA 1
ATOM 797 C C . HIS A 1 102 ? 4.818 -11.778 -19.205 1.00 88.88 102 HIS A C 1
ATOM 799 O O . HIS A 1 102 ? 4.396 -11.962 -18.058 1.00 88.88 102 HIS A O 1
ATOM 805 N N . ALA A 1 103 ? 4.097 -11.139 -20.128 1.00 83.06 103 ALA A N 1
ATOM 806 C CA . ALA A 1 103 ? 2.865 -10.429 -19.795 1.00 83.06 103 ALA A CA 1
ATOM 807 C C . ALA A 1 103 ? 1.671 -11.323 -19.419 1.00 83.06 103 ALA A C 1
ATOM 809 O O . ALA A 1 103 ? 0.826 -10.932 -18.614 1.00 83.06 103 ALA A O 1
ATOM 810 N N . ILE A 1 104 ? 1.602 -12.527 -19.989 1.00 81.81 104 ILE A N 1
ATOM 811 C CA . ILE A 1 104 ? 0.466 -13.448 -19.820 1.00 81.81 104 ILE A CA 1
ATOM 812 C C . ILE A 1 104 ? 0.670 -14.359 -18.601 1.00 81.81 104 ILE A C 1
ATOM 814 O O . ILE A 1 104 ? -0.278 -14.736 -17.913 1.00 81.81 104 ILE A O 1
ATOM 818 N N . SER A 1 105 ? 1.921 -14.704 -18.299 1.00 79.06 105 SER A N 1
ATOM 819 C CA . SER A 1 105 ? 2.254 -15.575 -17.178 1.00 79.06 105 SER A CA 1
ATOM 820 C C . SER A 1 105 ? 2.332 -14.784 -15.877 1.00 79.06 105 SER A C 1
ATOM 822 O O . SER A 1 105 ? 3.122 -13.844 -15.753 1.00 79.06 105 SER A O 1
ATOM 824 N N . LYS A 1 106 ? 1.594 -15.221 -14.854 1.00 71.50 106 LYS A N 1
ATOM 825 C CA . LYS A 1 106 ? 1.846 -14.761 -13.490 1.00 71.50 106 LYS A CA 1
ATOM 826 C C . LYS A 1 106 ? 3.209 -15.301 -13.054 1.00 71.50 106 LYS A C 1
ATOM 828 O O . LYS A 1 106 ? 3.340 -16.464 -12.690 1.00 71.50 106 LYS A O 1
ATOM 833 N N . GLN A 1 107 ? 4.212 -14.433 -13.131 1.00 80.62 107 GLN A N 1
ATOM 834 C CA . GLN A 1 107 ? 5.559 -14.657 -12.614 1.00 80.62 107 GLN A CA 1
ATOM 835 C C . GLN A 1 107 ? 5.516 -14.773 -11.073 1.00 80.62 107 GLN A C 1
ATOM 837 O O . GLN A 1 107 ? 4.491 -15.074 -10.457 1.00 80.62 107 GLN A O 1
ATOM 842 N N . ARG A 1 108 ? 6.620 -14.473 -10.390 1.00 89.25 108 ARG A N 1
ATOM 843 C CA . ARG A 1 108 ? 6.651 -14.448 -8.922 1.00 89.25 108 ARG A CA 1
ATOM 844 C C . ARG A 1 108 ? 5.730 -13.364 -8.343 1.00 89.25 108 ARG A C 1
ATOM 846 O O . ARG A 1 108 ? 5.713 -12.232 -8.828 1.00 89.25 108 ARG A O 1
ATOM 853 N N . GLU A 1 109 ? 5.019 -13.674 -7.260 1.00 90.56 109 GLU A N 1
ATOM 854 C CA . GLU A 1 109 ? 4.291 -12.667 -6.477 1.00 90.56 109 GLU A CA 1
ATOM 855 C C . GLU A 1 109 ? 5.251 -11.739 -5.715 1.00 90.56 109 GLU A C 1
ATOM 857 O O . GLU A 1 109 ? 6.343 -12.131 -5.287 1.00 90.56 109 GLU A O 1
ATOM 862 N N . ARG A 1 110 ? 4.827 -10.490 -5.517 1.00 92.25 110 ARG A N 1
ATOM 863 C CA . ARG A 1 110 ? 5.475 -9.567 -4.583 1.00 92.25 110 ARG A CA 1
ATOM 864 C C . ARG A 1 110 ? 4.961 -9.828 -3.168 1.00 92.25 110 ARG A C 1
ATOM 866 O O . ARG A 1 110 ? 3.800 -10.178 -2.964 1.00 92.25 110 ARG A O 1
ATOM 873 N N . THR A 1 111 ? 5.842 -9.664 -2.188 1.00 92.75 111 THR A N 1
ATOM 874 C CA . THR A 1 111 ? 5.517 -9.799 -0.763 1.00 92.75 111 THR A CA 1
ATOM 875 C C . THR A 1 111 ? 6.109 -8.621 0.005 1.00 92.75 111 THR A C 1
ATOM 877 O O . THR A 1 111 ? 7.176 -8.142 -0.393 1.00 92.75 111 THR A O 1
ATOM 880 N N . PRO A 1 112 ? 5.489 -8.184 1.119 1.00 93.38 112 PRO A N 1
ATOM 881 C CA . PRO A 1 112 ? 6.014 -7.080 1.922 1.00 93.38 112 PRO A CA 1
ATOM 882 C C . PRO A 1 112 ? 7.472 -7.307 2.332 1.00 93.38 112 PRO A C 1
ATOM 884 O O . PRO A 1 112 ? 8.318 -6.439 2.142 1.00 93.38 112 PRO A O 1
ATOM 887 N N . SER A 1 113 ? 7.814 -8.527 2.761 1.00 93.69 113 SER A N 1
ATOM 888 C CA . SER A 1 113 ? 9.183 -8.868 3.164 1.00 93.69 113 SER A CA 1
ATOM 889 C C . SER A 1 113 ? 10.193 -8.765 2.011 1.00 93.69 113 SER A C 1
ATOM 891 O O . SER A 1 113 ? 11.304 -8.270 2.205 1.00 93.69 113 SER A O 1
ATOM 893 N N . ALA A 1 114 ? 9.833 -9.187 0.793 1.00 93.75 114 ALA A N 1
ATOM 894 C CA . ALA A 1 114 ? 10.693 -9.031 -0.380 1.00 93.75 114 ALA A CA 1
ATOM 895 C C . ALA A 1 114 ? 10.850 -7.558 -0.788 1.00 93.75 114 ALA A C 1
ATOM 897 O O . ALA A 1 114 ? 11.943 -7.143 -1.185 1.00 93.75 114 ALA A O 1
ATOM 898 N N . THR A 1 115 ? 9.782 -6.772 -0.656 1.00 94.75 115 THR A N 1
ATOM 899 C CA . THR A 1 115 ? 9.785 -5.329 -0.909 1.00 94.75 115 THR A CA 1
ATOM 900 C C . THR A 1 115 ? 10.704 -4.612 0.081 1.00 94.75 115 THR A C 1
ATOM 902 O O . THR A 1 115 ? 11.616 -3.914 -0.357 1.00 94.75 115 THR A O 1
ATOM 905 N N . ILE A 1 116 ? 10.590 -4.888 1.385 1.00 94.62 116 ILE A N 1
ATOM 906 C CA . ILE A 1 116 ? 11.473 -4.342 2.434 1.00 94.62 116 ILE A CA 1
ATOM 907 C C . ILE A 1 116 ? 12.940 -4.696 2.161 1.00 94.62 116 ILE A C 1
ATOM 909 O O . ILE A 1 116 ? 13.804 -3.819 2.160 1.00 94.62 116 ILE A O 1
ATOM 913 N N . ARG A 1 117 ? 13.240 -5.966 1.844 1.00 95.00 117 ARG A N 1
ATOM 914 C CA . ARG A 1 117 ? 14.608 -6.383 1.480 1.00 95.00 117 ARG A CA 1
ATOM 915 C C . ARG A 1 117 ? 15.142 -5.611 0.274 1.00 95.00 117 ARG A C 1
ATOM 917 O O . ARG A 1 117 ? 16.313 -5.239 0.251 1.00 95.00 117 ARG A O 1
ATOM 924 N N . THR A 1 118 ? 14.296 -5.364 -0.722 1.00 95.44 118 THR A N 1
ATOM 925 C CA . THR A 1 118 ? 14.671 -4.606 -1.922 1.00 95.44 118 THR A CA 1
ATOM 926 C C . THR A 1 118 ? 14.924 -3.137 -1.591 1.00 95.44 118 THR A C 1
ATOM 928 O O . THR A 1 118 ? 15.952 -2.604 -1.995 1.00 95.44 118 THR A O 1
ATOM 931 N N . ILE A 1 119 ? 14.057 -2.508 -0.794 1.00 95.88 119 ILE A N 1
ATOM 932 C CA . ILE A 1 119 ? 14.239 -1.136 -0.298 1.00 95.88 119 ILE A CA 1
ATOM 933 C C . ILE A 1 119 ? 15.575 -1.010 0.437 1.00 95.88 119 ILE A C 1
ATOM 935 O O . ILE A 1 119 ? 16.366 -0.123 0.121 1.00 95.88 119 ILE A O 1
ATOM 939 N N . ASN A 1 120 ? 15.873 -1.933 1.354 1.00 95.62 120 ASN A N 1
ATOM 940 C CA . ASN A 1 120 ? 17.138 -1.940 2.087 1.00 95.62 120 ASN A CA 1
ATOM 941 C C . ASN A 1 120 ? 18.329 -2.104 1.138 1.00 95.62 120 ASN A C 1
ATOM 943 O O . ASN A 1 120 ? 19.294 -1.349 1.224 1.00 95.62 120 ASN A O 1
ATOM 947 N N . ARG A 1 121 ? 18.241 -3.009 0.155 1.00 96.38 121 ARG A N 1
ATOM 948 C CA . ARG A 1 121 ? 19.272 -3.154 -0.883 1.00 96.38 121 ARG A CA 1
ATOM 949 C C . ARG A 1 121 ? 19.495 -1.880 -1.697 1.00 96.38 121 ARG A C 1
ATOM 951 O O . ARG A 1 121 ? 20.637 -1.637 -2.069 1.00 96.38 121 ARG A O 1
ATOM 958 N N . ILE A 1 122 ? 18.450 -1.107 -2.004 1.00 96.31 122 ILE A N 1
ATOM 959 C CA . ILE A 1 122 ? 18.571 0.180 -2.712 1.00 96.31 122 ILE A CA 1
ATOM 960 C C . ILE A 1 122 ? 19.238 1.215 -1.799 1.00 96.31 122 ILE A C 1
ATOM 962 O O . ILE A 1 122 ? 20.176 1.890 -2.224 1.00 96.31 122 ILE A O 1
ATOM 966 N N . LYS A 1 123 ? 18.802 1.310 -0.535 1.00 95.00 123 LYS A N 1
ATOM 967 C CA . LYS A 1 123 ? 19.362 2.240 0.459 1.00 95.00 123 LYS A CA 1
ATOM 968 C C . LYS A 1 123 ? 20.857 2.001 0.709 1.00 95.00 123 LYS A C 1
ATOM 970 O O . LYS A 1 123 ? 21.595 2.971 0.820 1.00 95.00 123 LYS A O 1
ATOM 975 N N . MET A 1 124 ? 21.302 0.741 0.711 1.00 95.50 124 MET A N 1
ATOM 976 C CA . MET A 1 124 ? 22.709 0.354 0.912 1.00 95.50 124 MET A CA 1
ATOM 977 C C . MET A 1 124 ? 23.639 0.687 -0.267 1.00 95.50 124 MET A C 1
ATOM 979 O O . MET A 1 124 ? 24.855 0.560 -0.136 1.00 95.50 124 MET A O 1
ATOM 983 N N . ARG A 1 125 ? 23.116 1.081 -1.436 1.00 94.50 125 ARG A N 1
ATOM 984 C CA . ARG A 1 125 ? 23.968 1.493 -2.564 1.00 94.50 125 ARG A CA 1
ATOM 985 C C . ARG A 1 125 ? 24.484 2.911 -2.354 1.00 94.50 125 ARG A C 1
ATOM 987 O O . ARG A 1 125 ? 23.720 3.810 -2.011 1.00 94.50 125 ARG A O 1
ATOM 994 N N . SER A 1 126 ? 25.764 3.123 -2.632 1.00 92.38 126 SER A N 1
ATOM 995 C CA . SER A 1 126 ? 26.396 4.444 -2.602 1.00 92.38 126 SER A CA 1
ATOM 996 C C . SER A 1 126 ? 26.090 5.243 -3.873 1.00 92.38 126 SER A C 1
ATOM 998 O O . SER A 1 126 ? 25.663 6.394 -3.797 1.00 92.38 126 SER A O 1
ATOM 1000 N N . LEU A 1 127 ? 26.237 4.622 -5.046 1.00 95.88 127 LEU A N 1
ATOM 1001 C CA . LEU A 1 127 ? 26.088 5.287 -6.341 1.00 95.88 127 LEU A CA 1
ATOM 1002 C C . LEU A 1 127 ? 24.620 5.385 -6.784 1.00 95.88 127 LEU A C 1
ATOM 1004 O O . LEU A 1 127 ? 23.858 4.417 -6.735 1.00 95.88 127 LEU A O 1
ATOM 1008 N N . GLN A 1 128 ? 24.222 6.555 -7.294 1.00 94.44 128 GLN A N 1
ATOM 1009 C CA . GLN A 1 128 ? 22.863 6.779 -7.814 1.00 94.44 128 GLN A CA 1
ATOM 1010 C C . GLN A 1 128 ? 22.547 5.932 -9.052 1.00 94.44 128 GLN A C 1
ATOM 1012 O O . GLN A 1 128 ? 21.395 5.540 -9.249 1.00 94.44 128 GLN A O 1
ATOM 1017 N N . VAL A 1 129 ? 23.561 5.614 -9.861 1.00 96.12 129 VAL A N 1
ATOM 1018 C CA . VAL A 1 129 ? 23.419 4.748 -11.040 1.00 96.12 129 VAL A CA 1
ATOM 1019 C C . VAL A 1 129 ? 22.984 3.344 -10.614 1.00 96.12 129 VAL A C 1
ATOM 1021 O O . VAL A 1 129 ? 22.018 2.814 -11.162 1.00 96.12 129 VAL A O 1
ATOM 1024 N N . ASP A 1 130 ? 23.594 2.794 -9.562 1.00 95.25 130 ASP A N 1
ATOM 1025 C CA . ASP A 1 130 ? 23.235 1.479 -9.018 1.00 95.25 130 ASP A CA 1
ATOM 1026 C C . ASP A 1 130 ? 21.834 1.473 -8.405 1.00 95.25 130 ASP A C 1
ATOM 1028 O O . ASP A 1 130 ? 21.073 0.521 -8.594 1.00 95.25 130 ASP A O 1
ATOM 1032 N N . LYS A 1 131 ? 21.456 2.557 -7.709 1.00 96.25 131 LYS A N 1
ATOM 1033 C CA . LYS A 1 131 ? 20.084 2.730 -7.207 1.00 96.25 131 LYS A CA 1
ATOM 1034 C C . LYS A 1 131 ? 19.088 2.715 -8.357 1.00 96.25 131 LYS A C 1
ATOM 1036 O O . LYS A 1 131 ? 18.118 1.965 -8.312 1.00 96.25 131 LYS A O 1
ATOM 1041 N N . ARG A 1 132 ? 19.331 3.510 -9.406 1.00 94.88 132 ARG A N 1
ATOM 1042 C CA . ARG A 1 132 ? 18.461 3.580 -10.588 1.00 94.88 132 ARG A CA 1
ATOM 1043 C C . ARG A 1 132 ? 18.343 2.222 -11.270 1.00 94.88 132 ARG A C 1
ATOM 1045 O O . ARG A 1 132 ? 17.227 1.812 -11.568 1.00 94.88 132 ARG A O 1
ATOM 1052 N N . ARG A 1 133 ? 19.459 1.514 -11.458 1.00 95.38 133 ARG A N 1
ATOM 1053 C CA . ARG A 1 133 ? 19.473 0.176 -12.055 1.00 95.38 133 ARG A CA 1
ATOM 1054 C C . ARG A 1 133 ? 18.593 -0.790 -11.265 1.00 95.38 133 ARG A C 1
ATOM 1056 O O . ARG A 1 133 ? 17.700 -1.409 -11.834 1.00 95.38 133 ARG A O 1
ATOM 1063 N N . LEU A 1 134 ? 18.769 -0.839 -9.945 1.00 95.25 134 LEU A N 1
ATOM 1064 C CA . LEU A 1 134 ? 18.007 -1.742 -9.087 1.00 95.25 134 LEU A CA 1
ATOM 1065 C C . LEU A 1 134 ? 16.513 -1.381 -9.024 1.00 95.25 134 LEU A C 1
ATOM 1067 O O . LEU A 1 134 ? 15.668 -2.278 -9.009 1.00 95.25 134 LEU A O 1
ATOM 1071 N N . ARG A 1 135 ? 16.168 -0.086 -9.030 1.00 95.50 135 ARG A N 1
ATOM 1072 C CA . ARG A 1 135 ? 14.777 0.382 -9.157 1.00 95.50 135 ARG A CA 1
ATOM 1073 C C . ARG A 1 135 ? 14.151 -0.136 -10.454 1.00 95.50 135 ARG A C 1
ATOM 1075 O O . ARG A 1 135 ? 13.080 -0.731 -10.404 1.00 95.50 135 ARG A O 1
ATOM 1082 N N . THR A 1 136 ? 14.833 0.020 -11.589 1.00 94.25 136 THR A N 1
ATOM 1083 C CA . THR A 1 136 ? 14.347 -0.452 -12.897 1.00 94.25 136 THR A CA 1
ATOM 1084 C C . THR A 1 136 ? 14.177 -1.972 -12.938 1.00 94.25 136 THR A C 1
ATOM 1086 O O . THR A 1 136 ? 13.121 -2.450 -13.344 1.00 94.25 136 THR A O 1
ATOM 1089 N N . GLU A 1 137 ? 15.173 -2.730 -12.467 1.00 93.25 137 GLU A N 1
ATOM 1090 C CA . GLU A 1 137 ? 15.141 -4.203 -12.440 1.00 93.25 137 GLU A CA 1
ATOM 1091 C C . GLU A 1 137 ? 13.986 -4.748 -11.583 1.00 93.25 137 GLU A C 1
ATOM 1093 O O . GLU A 1 137 ? 13.369 -5.764 -11.909 1.00 93.25 137 GLU A O 1
ATOM 1098 N N . THR A 1 138 ? 13.690 -4.085 -10.461 1.00 93.44 138 THR A N 1
ATOM 1099 C CA . THR A 1 138 ? 12.748 -4.601 -9.456 1.00 93.44 138 THR A CA 1
ATOM 1100 C C . THR A 1 138 ? 11.373 -3.947 -9.498 1.00 93.44 138 THR A C 1
ATOM 1102 O O . THR A 1 138 ? 10.435 -4.485 -8.909 1.00 93.44 138 THR A O 1
ATOM 1105 N N . GLY A 1 139 ? 11.222 -2.792 -10.144 1.00 94.50 139 GLY A N 1
ATOM 1106 C CA . GLY A 1 139 ? 10.013 -1.969 -10.084 1.00 94.50 139 GLY A CA 1
ATOM 1107 C C . GLY A 1 139 ? 9.764 -1.309 -8.722 1.00 94.50 139 GLY A C 1
ATOM 1108 O O . GLY A 1 139 ? 8.684 -0.763 -8.518 1.00 94.50 139 GLY A O 1
ATOM 1109 N N . VAL A 1 140 ? 10.709 -1.390 -7.775 1.00 95.31 140 VAL A N 1
ATOM 1110 C CA . VAL A 1 140 ? 10.540 -0.893 -6.398 1.00 95.31 140 VAL A CA 1
ATOM 1111 C C . VAL A 1 140 ? 11.120 0.510 -6.254 1.00 95.31 140 VAL A C 1
ATOM 1113 O O . VAL A 1 140 ? 12.205 0.794 -6.758 1.00 95.31 140 VAL A O 1
ATOM 1116 N N . LYS A 1 141 ? 10.417 1.371 -5.519 1.00 94.12 141 LYS A N 1
ATOM 1117 C CA . LYS A 1 141 ? 10.843 2.713 -5.125 1.00 94.12 141 LYS A CA 1
ATOM 1118 C C . LYS A 1 141 ? 11.008 2.776 -3.609 1.00 94.12 141 LYS A C 1
ATOM 1120 O O . LYS A 1 141 ? 10.142 2.336 -2.852 1.00 94.12 141 LYS A O 1
ATOM 1125 N N . GLU A 1 142 ? 12.135 3.312 -3.161 1.00 93.31 142 GLU A N 1
ATOM 1126 C CA . GLU A 1 142 ? 12.458 3.395 -1.746 1.00 93.31 142 GLU A CA 1
ATOM 1127 C C . GLU A 1 142 ? 11.792 4.600 -1.075 1.00 93.31 142 GLU A C 1
ATOM 1129 O O . GLU A 1 142 ? 12.028 5.753 -1.423 1.00 93.31 142 GLU A O 1
ATOM 1134 N N . TYR A 1 143 ? 10.944 4.305 -0.098 1.00 91.75 143 TYR A N 1
ATOM 1135 C CA . TYR A 1 143 ? 10.407 5.223 0.901 1.00 91.75 143 TYR A CA 1
ATOM 1136 C C . TYR A 1 143 ? 9.854 4.384 2.050 1.00 91.75 143 TYR A C 1
ATOM 1138 O O . TYR A 1 143 ? 9.620 3.181 1.897 1.00 91.75 143 TYR A O 1
ATOM 1146 N N . GLU A 1 144 ? 9.695 4.997 3.216 1.00 85.75 144 GLU A N 1
ATOM 1147 C CA . GLU A 1 144 ? 9.067 4.329 4.351 1.00 85.75 144 GLU A CA 1
ATOM 1148 C C . GLU A 1 144 ? 7.580 4.146 4.106 1.00 85.75 144 GLU A C 1
ATOM 1150 O O . GLU A 1 144 ? 6.904 5.076 3.670 1.00 85.75 144 GLU A O 1
ATOM 1155 N N . HIS A 1 145 ? 7.073 2.956 4.417 1.00 87.44 145 HIS A N 1
ATOM 1156 C CA . HIS A 1 145 ? 5.674 2.643 4.214 1.00 87.44 145 HIS A CA 1
ATOM 1157 C C . HIS A 1 145 ? 5.049 2.042 5.481 1.00 87.44 145 HIS A C 1
ATOM 1159 O O . HIS A 1 145 ? 5.318 0.887 5.798 1.00 87.44 145 HIS A O 1
ATOM 1165 N N . PRO A 1 146 ? 4.140 2.770 6.161 1.00 83.88 146 PRO A N 1
ATOM 1166 C CA . PRO A 1 146 ? 3.576 2.344 7.447 1.00 83.88 146 PRO A CA 1
ATOM 1167 C C . PRO A 1 146 ? 2.586 1.167 7.365 1.00 83.88 146 PRO A C 1
ATOM 1169 O O . PRO A 1 146 ? 2.152 0.668 8.394 1.00 83.88 146 PRO A O 1
ATOM 1172 N N . LEU A 1 147 ? 2.201 0.722 6.163 1.00 82.81 147 LEU A N 1
ATOM 1173 C CA . LEU A 1 147 ? 1.247 -0.373 5.977 1.00 82.81 147 LEU A CA 1
ATOM 1174 C C . LEU A 1 147 ? 1.903 -1.742 5.866 1.00 82.81 147 LEU A C 1
ATOM 1176 O O . LEU A 1 147 ? 1.215 -2.736 6.077 1.00 82.81 147 LEU A O 1
ATOM 1180 N N . LEU A 1 148 ? 3.186 -1.812 5.491 1.00 83.44 148 LEU A N 1
ATOM 1181 C CA . LEU A 1 148 ? 3.840 -3.085 5.166 1.00 83.44 148 LEU A CA 1
ATOM 1182 C C . LEU A 1 148 ? 3.864 -4.063 6.351 1.00 83.44 148 LEU A C 1
ATOM 1184 O O . LEU A 1 148 ? 3.973 -5.268 6.129 1.00 83.44 148 LEU A O 1
ATOM 1188 N N . ASP A 1 149 ? 3.715 -3.546 7.571 1.00 80.06 149 ASP A N 1
ATOM 1189 C CA . ASP A 1 149 ? 3.685 -4.317 8.816 1.00 80.06 149 ASP A CA 1
ATOM 1190 C C . ASP A 1 149 ? 2.265 -4.740 9.241 1.00 80.06 149 ASP A C 1
ATOM 1192 O O . ASP A 1 149 ? 2.100 -5.479 10.208 1.00 80.06 149 ASP A O 1
ATOM 1196 N N . ILE A 1 150 ? 1.226 -4.260 8.550 1.00 81.69 150 ILE A N 1
ATOM 1197 C CA . ILE A 1 150 ? -0.179 -4.354 8.992 1.00 81.69 150 ILE A CA 1
ATOM 1198 C C . ILE A 1 150 ? -1.039 -5.067 7.962 1.00 81.69 150 ILE A C 1
ATOM 1200 O O . ILE A 1 150 ? -1.903 -5.864 8.319 1.00 81.69 150 ILE A O 1
ATOM 1204 N N . CYS A 1 151 ? -0.800 -4.787 6.685 1.00 86.12 151 CYS A N 1
ATOM 1205 C CA . CYS A 1 151 ? -1.461 -5.447 5.575 1.00 86.12 151 CYS A CA 1
ATOM 1206 C C . CYS A 1 151 ? -0.452 -5.781 4.481 1.00 86.12 151 CYS A C 1
ATOM 1208 O O . CYS A 1 151 ? 0.651 -5.238 4.412 1.00 86.12 151 CYS A O 1
ATOM 1210 N N . ASN A 1 152 ? -0.853 -6.647 3.564 1.00 89.12 152 ASN A N 1
ATOM 1211 C CA . ASN A 1 152 ? -0.110 -6.904 2.351 1.00 89.12 152 ASN A CA 1
ATOM 1212 C C . ASN A 1 152 ? -0.657 -6.020 1.219 1.00 89.12 152 ASN A C 1
ATOM 1214 O O . ASN A 1 152 ? -1.587 -6.441 0.530 1.00 89.12 152 ASN A O 1
ATOM 1218 N N . PRO A 1 153 ? -0.075 -4.838 0.933 1.00 87.56 153 PRO A N 1
ATOM 1219 C CA . PRO A 1 153 ? -0.604 -3.953 -0.109 1.00 87.56 153 PRO A CA 1
ATOM 1220 C C . PRO A 1 153 ? -0.578 -4.584 -1.512 1.00 87.56 153 PRO A C 1
ATOM 1222 O O . PRO A 1 153 ? -1.342 -4.195 -2.391 1.00 87.56 153 PRO A O 1
ATOM 1225 N N . HIS A 1 154 ? 0.243 -5.616 -1.735 1.00 88.19 154 HIS A N 1
ATOM 1226 C CA . HIS A 1 154 ? 0.268 -6.344 -3.004 1.00 88.19 154 HIS A CA 1
ATOM 1227 C C . HIS A 1 154 ? -0.954 -7.261 -3.199 1.00 88.19 154 HIS A C 1
ATOM 1229 O O . HIS A 1 154 ? -1.218 -7.687 -4.325 1.00 88.19 154 HIS A O 1
ATOM 1235 N N . LYS A 1 155 ? -1.686 -7.599 -2.127 1.00 85.88 155 LYS A N 1
ATOM 1236 C CA . LYS A 1 155 ? -2.859 -8.493 -2.154 1.00 85.88 155 LYS A CA 1
ATOM 1237 C C . LYS A 1 155 ? -4.145 -7.815 -1.679 1.00 85.88 155 LYS A C 1
ATOM 1239 O O . LYS A 1 155 ? -5.182 -8.031 -2.296 1.00 85.88 155 LYS A O 1
ATOM 1244 N N . ASP A 1 156 ? -4.054 -6.959 -0.669 1.00 84.56 156 ASP A N 1
ATOM 1245 C CA . ASP A 1 156 ? -5.195 -6.406 0.074 1.00 84.56 156 ASP A CA 1
ATOM 1246 C C . ASP A 1 156 ? -5.708 -5.079 -0.522 1.00 84.56 156 ASP A C 1
ATOM 1248 O O . ASP A 1 156 ? -6.469 -4.342 0.102 1.00 84.56 156 ASP A O 1
ATOM 1252 N N . ILE A 1 157 ? -5.299 -4.768 -1.759 1.00 82.31 157 ILE A N 1
ATOM 1253 C CA . ILE A 1 157 ? -5.778 -3.628 -2.551 1.00 82.31 157 ILE A CA 1
ATOM 1254 C C . ILE A 1 157 ? -6.545 -4.174 -3.767 1.00 82.31 157 ILE A C 1
ATOM 1256 O O . ILE A 1 157 ? -5.945 -4.383 -4.827 1.00 82.31 157 ILE A O 1
ATOM 1260 N N . PRO A 1 158 ? -7.860 -4.454 -3.651 1.00 67.50 158 PRO A N 1
ATOM 1261 C CA . PRO A 1 158 ? -8.635 -5.179 -4.671 1.00 67.50 158 PRO A CA 1
ATOM 1262 C C . PRO A 1 158 ? -8.941 -4.390 -5.964 1.00 67.50 158 PRO A C 1
ATOM 1264 O O . PRO A 1 158 ? -9.798 -4.774 -6.757 1.00 67.50 158 PRO A O 1
ATOM 1267 N N . VAL A 1 159 ? -8.251 -3.286 -6.236 1.00 62.41 159 VAL A N 1
ATOM 1268 C CA . VAL A 1 159 ? -8.768 -2.220 -7.119 1.00 62.41 159 VAL A CA 1
ATOM 1269 C C . VAL A 1 159 ? -8.261 -2.278 -8.558 1.00 62.41 159 VAL A C 1
ATOM 1271 O O . VAL A 1 159 ? -8.563 -1.413 -9.378 1.00 62.41 159 VAL A O 1
ATOM 1274 N N . GLY A 1 160 ? -7.621 -3.385 -8.931 1.00 55.75 160 GLY A N 1
ATOM 1275 C CA . GLY A 1 160 ? -7.486 -3.713 -10.346 1.00 55.75 160 GLY A CA 1
ATOM 1276 C C . GLY A 1 160 ? -8.853 -3.727 -11.040 1.00 55.75 160 GLY A C 1
ATOM 1277 O O . GLY A 1 160 ? -8.975 -3.208 -12.136 1.00 55.75 160 GLY A O 1
ATOM 1278 N N . PHE A 1 161 ? -9.913 -4.224 -10.394 1.00 55.66 161 PHE A N 1
ATOM 1279 C CA . PHE A 1 161 ? -11.182 -4.468 -11.089 1.00 55.66 161 PHE A CA 1
ATOM 1280 C C . PHE A 1 161 ? -11.945 -3.186 -11.474 1.00 55.66 161 PHE A C 1
ATOM 1282 O O . PHE A 1 161 ? -12.411 -3.071 -12.605 1.00 55.66 161 PHE A O 1
ATOM 1289 N N . LEU A 1 162 ? -12.028 -2.199 -10.571 1.00 57.56 162 LEU A N 1
ATOM 1290 C CA . LEU A 1 162 ? -12.839 -0.987 -10.777 1.00 57.56 162 LEU A CA 1
ATOM 1291 C C . LEU A 1 162 ? -12.231 0.006 -11.777 1.00 57.56 162 LEU A C 1
ATOM 1293 O O . LEU A 1 162 ? -12.976 0.772 -12.371 1.00 57.56 162 LEU A O 1
ATOM 1297 N N . HIS A 1 163 ? -10.909 0.002 -11.980 1.00 59.34 163 HIS A N 1
ATOM 1298 C CA . HIS A 1 163 ? -10.260 0.830 -13.008 1.00 59.34 163 HIS A CA 1
ATOM 1299 C C . HIS A 1 163 ? -9.987 0.055 -14.304 1.00 59.34 163 HIS A C 1
ATOM 1301 O O . HIS A 1 163 ? -10.137 0.608 -15.393 1.00 59.34 163 HIS A O 1
ATOM 1307 N N . LEU A 1 164 ? -9.613 -1.228 -14.224 1.00 63.75 164 LEU A N 1
ATOM 1308 C CA . LEU A 1 164 ? -9.276 -2.021 -15.410 1.00 63.75 164 LEU A CA 1
ATOM 1309 C C . LEU A 1 164 ? -10.502 -2.301 -16.281 1.00 63.75 164 LEU A C 1
ATOM 1311 O O . LEU A 1 164 ? -10.410 -2.162 -17.497 1.00 63.75 164 LEU A O 1
ATOM 1315 N N . MET A 1 165 ? -11.637 -2.670 -15.678 1.00 64.19 165 MET A N 1
ATOM 1316 C CA . MET A 1 165 ? -12.826 -3.064 -16.438 1.00 64.19 165 MET A CA 1
ATOM 1317 C C . MET A 1 165 ? -13.472 -1.881 -17.177 1.00 64.19 165 MET A C 1
ATOM 1319 O O . MET A 1 165 ? -13.598 -1.965 -18.394 1.00 64.19 165 MET A O 1
ATOM 1323 N N . PRO A 1 166 ? -13.840 -0.759 -16.527 1.00 64.50 166 PRO A N 1
ATOM 1324 C CA . PRO A 1 166 ? -14.513 0.325 -17.241 1.00 64.50 166 PRO A CA 1
ATOM 1325 C C . PRO A 1 166 ? -13.561 1.222 -18.043 1.00 64.50 166 PRO A C 1
ATOM 1327 O O . PRO A 1 166 ? -13.925 1.640 -19.137 1.00 64.50 166 PRO A O 1
ATOM 1330 N N . LEU A 1 167 ? -12.351 1.527 -17.552 1.00 69.44 167 LEU A N 1
ATOM 1331 C CA . LEU A 1 167 ? -11.444 2.470 -18.229 1.00 69.44 167 LEU A CA 1
ATOM 1332 C C . LEU A 1 167 ? -10.402 1.759 -19.092 1.00 69.44 167 LEU A C 1
ATOM 1334 O O . LEU A 1 167 ? -10.152 2.177 -20.221 1.00 69.44 167 LEU A O 1
ATOM 1338 N N . GLY A 1 168 ? -9.800 0.684 -18.579 1.00 75.00 168 GLY A N 1
ATOM 1339 C CA . GLY A 1 168 ? -8.788 -0.086 -19.303 1.00 75.00 168 GLY A CA 1
ATOM 1340 C C . GLY A 1 168 ? -9.366 -0.768 -20.541 1.00 75.00 168 GLY A C 1
ATOM 1341 O O . GLY A 1 168 ? -8.930 -0.481 -21.656 1.00 75.00 168 GLY A O 1
ATOM 1342 N N . LEU A 1 169 ? -10.372 -1.627 -20.353 1.00 79.75 169 LEU A N 1
ATOM 1343 C CA . LEU A 1 169 ? -10.986 -2.388 -21.443 1.00 79.75 169 LEU A CA 1
ATOM 1344 C C . LEU A 1 169 ? -11.554 -1.461 -22.521 1.00 79.75 169 LEU A C 1
ATOM 1346 O O . LEU A 1 169 ? -11.225 -1.623 -23.689 1.00 79.75 169 LEU A O 1
ATOM 1350 N N . THR A 1 170 ? -12.325 -0.443 -22.128 1.00 82.88 170 THR A N 1
ATOM 1351 C CA . THR A 1 170 ? -12.916 0.526 -23.064 1.00 82.88 170 THR A CA 1
ATOM 1352 C C . THR A 1 170 ? -11.848 1.266 -23.863 1.00 82.88 170 THR A C 1
ATOM 1354 O O . THR A 1 170 ? -11.961 1.374 -25.081 1.00 82.88 170 THR A O 1
ATOM 1357 N N . LYS A 1 171 ? -10.772 1.737 -23.216 1.00 83.69 171 LYS A N 1
ATOM 1358 C CA . LYS A 1 171 ? -9.674 2.431 -23.904 1.00 83.69 171 LYS A CA 1
ATOM 1359 C C . LYS A 1 171 ? -8.960 1.520 -24.901 1.00 83.69 171 LYS A C 1
ATOM 1361 O O . LYS A 1 171 ? -8.656 1.956 -26.009 1.00 83.69 171 LYS A O 1
ATOM 1366 N N . HIS A 1 172 ? -8.665 0.281 -24.512 1.00 84.94 172 HIS A N 1
ATOM 1367 C CA . HIS A 1 172 ? -7.983 -0.673 -25.385 1.00 84.94 172 HIS A CA 1
ATOM 1368 C C . HIS A 1 172 ? -8.875 -1.142 -26.533 1.00 84.94 172 HIS A C 1
ATOM 1370 O O . HIS A 1 172 ? -8.396 -1.215 -27.661 1.00 84.94 172 HIS A O 1
ATOM 1376 N N . LEU A 1 173 ? -10.162 -1.371 -26.269 1.00 87.12 173 LEU A N 1
ATOM 1377 C CA . LEU A 1 173 ? -11.153 -1.694 -27.286 1.00 87.12 173 LEU A CA 1
ATOM 1378 C C . LEU A 1 173 ? -11.294 -0.547 -28.288 1.00 87.12 173 LEU A C 1
ATOM 1380 O O . LEU A 1 173 ? -11.170 -0.776 -29.483 1.00 87.12 173 LEU A O 1
ATOM 1384 N N . LEU A 1 174 ? -11.463 0.692 -27.820 1.00 88.00 174 LEU A N 1
ATOM 1385 C CA . LEU A 1 174 ? -11.546 1.862 -28.695 1.00 88.00 174 LEU A CA 1
ATOM 1386 C C . LEU A 1 174 ? -10.274 2.032 -29.531 1.00 88.00 174 LEU A C 1
ATOM 1388 O O . LEU A 1 174 ? -10.357 2.270 -30.730 1.00 88.00 174 LEU A O 1
ATOM 1392 N N . LYS A 1 175 ? -9.093 1.877 -28.917 1.00 87.94 175 LYS A N 1
ATOM 1393 C CA . LYS A 1 175 ? -7.816 1.935 -29.638 1.00 87.94 175 LYS A CA 1
ATOM 1394 C C . LYS A 1 175 ? -7.739 0.859 -30.722 1.00 87.94 175 LYS A C 1
ATOM 1396 O O . LYS A 1 175 ? -7.301 1.168 -31.823 1.00 87.94 175 LYS A O 1
ATOM 1401 N N . HIS A 1 176 ? -8.161 -0.365 -30.408 1.00 89.00 176 HIS A N 1
ATOM 1402 C CA . HIS A 1 176 ? -8.197 -1.464 -31.364 1.00 89.00 176 HIS A CA 1
ATOM 1403 C C . HIS A 1 176 ? -9.152 -1.156 -32.523 1.00 89.00 176 HIS A C 1
ATOM 1405 O O . HIS A 1 176 ? -8.719 -1.165 -33.667 1.00 89.00 176 HIS A O 1
ATOM 1411 N N . LEU A 1 177 ? -10.399 -0.770 -32.232 1.00 89.75 177 LEU A N 1
ATOM 1412 C CA . LEU A 1 177 ? -11.390 -0.404 -33.249 1.00 89.75 177 LEU A CA 1
ATOM 1413 C C . LEU A 1 177 ? -10.888 0.718 -34.171 1.00 89.75 177 LEU A C 1
ATOM 1415 O O . LEU A 1 177 ? -11.031 0.623 -35.384 1.00 89.75 177 LEU A O 1
ATOM 1419 N N . LEU A 1 178 ? -10.260 1.760 -33.615 1.00 89.69 178 LEU A N 1
ATOM 1420 C CA . LEU A 1 178 ? -9.686 2.852 -34.405 1.00 89.69 178 LEU A CA 1
ATOM 1421 C C . LEU A 1 178 ? -8.525 2.391 -35.296 1.00 89.69 178 LEU A C 1
ATOM 1423 O O . LEU A 1 178 ? -8.430 2.858 -36.428 1.00 89.69 178 LEU A O 1
ATOM 1427 N N . SER A 1 179 ? -7.661 1.485 -34.819 1.00 88.38 179 SER A N 1
ATOM 1428 C CA . SER A 1 179 ? -6.587 0.932 -35.656 1.00 88.38 179 SER A CA 1
ATOM 1429 C C . SER A 1 179 ? -7.130 0.092 -36.812 1.00 88.38 179 SER A C 1
ATOM 1431 O O . SER A 1 179 ? -6.681 0.268 -37.939 1.00 88.38 179 SER A O 1
ATOM 1433 N N . THR A 1 180 ? -8.149 -0.736 -36.575 1.00 86.12 180 THR A N 1
ATOM 1434 C CA . THR A 1 180 ? -8.739 -1.578 -37.627 1.00 86.12 180 THR A CA 1
ATOM 1435 C C . THR A 1 180 ? -9.473 -0.737 -38.676 1.00 86.12 180 THR A C 1
ATOM 1437 O O . THR A 1 180 ? -9.345 -0.981 -39.870 1.00 86.12 180 THR A O 1
ATOM 1440 N N . LEU A 1 181 ? -10.172 0.324 -38.253 1.00 81.19 181 LEU A N 1
ATOM 1441 C CA . LEU A 1 181 ? -10.847 1.260 -39.165 1.00 81.19 181 LEU A CA 1
ATOM 1442 C C . LEU A 1 181 ? -9.878 2.041 -40.068 1.00 81.19 181 LEU A C 1
ATOM 1444 O O . LEU A 1 181 ? -10.276 2.487 -41.143 1.00 81.19 181 LEU A O 1
ATOM 1448 N N . SER A 1 182 ? -8.631 2.251 -39.634 1.00 60.81 182 SER A N 1
ATOM 1449 C CA . SER A 1 182 ? -7.613 2.914 -40.458 1.00 60.81 182 SER A CA 1
ATOM 1450 C C . SER A 1 182 ? -6.996 2.000 -41.518 1.00 60.81 182 SER A C 1
ATOM 1452 O O . SER A 1 182 ? -6.507 2.505 -42.524 1.00 60.81 182 SER A O 1
ATOM 1454 N N . GLU A 1 183 ? -7.052 0.680 -41.324 1.00 59.38 183 GLU A N 1
ATOM 1455 C CA . GLU A 1 183 ? -6.529 -0.307 -42.277 1.00 59.38 183 GLU A CA 1
ATOM 1456 C C . GLU A 1 183 ? -7.510 -0.579 -43.433 1.00 59.38 183 GLU A C 1
ATOM 1458 O O . GLU A 1 183 ? -7.072 -0.827 -44.548 1.00 59.38 183 GLU A O 1
ATOM 1463 N N . GLU A 1 184 ? -8.825 -0.438 -43.222 1.00 57.84 184 GLU A N 1
ATOM 1464 C CA . GLU A 1 184 ? -9.859 -0.635 -44.262 1.00 57.84 184 GLU A CA 1
ATOM 1465 C C . GLU A 1 184 ? -10.088 0.589 -45.184 1.00 57.84 184 GLU A C 1
ATOM 1467 O O . GLU A 1 184 ? -10.993 0.582 -46.019 1.00 57.84 184 GLU A O 1
ATOM 1472 N N . ARG A 1 185 ? -9.297 1.665 -45.045 1.00 51.53 185 ARG A N 1
ATOM 1473 C CA . ARG A 1 185 ? -9.411 2.905 -45.848 1.00 51.53 185 ARG A CA 1
ATOM 1474 C C . ARG A 1 185 ? -8.206 3.197 -46.760 1.00 51.53 185 ARG A C 1
ATOM 1476 O O . ARG A 1 185 ? -8.018 4.354 -47.141 1.00 51.53 185 ARG A O 1
ATOM 1483 N N . ILE A 1 186 ? -7.429 2.180 -47.136 1.00 45.25 186 ILE A N 1
ATOM 1484 C CA . ILE A 1 186 ? -6.395 2.259 -48.188 1.00 45.25 186 ILE A CA 1
ATOM 1485 C C . ILE A 1 186 ? -6.711 1.249 -49.286 1.00 45.25 186 ILE A C 1
ATOM 1487 O O . ILE A 1 186 ? -6.973 0.078 -48.938 1.00 45.25 186 ILE A O 1
#

Sequence (186 aa):
MFIYYTFVGLKLHLRQRHDSIFLLCASEKIDPLALMKPIISDIQNCKRNGVTGFDASSKEKCVITTDFNAIVADFNMQAYLCNHLGASAAKYCPRCYADVDHAISKQRERTPSATIRTINRIKMRSLQVDKRRLRT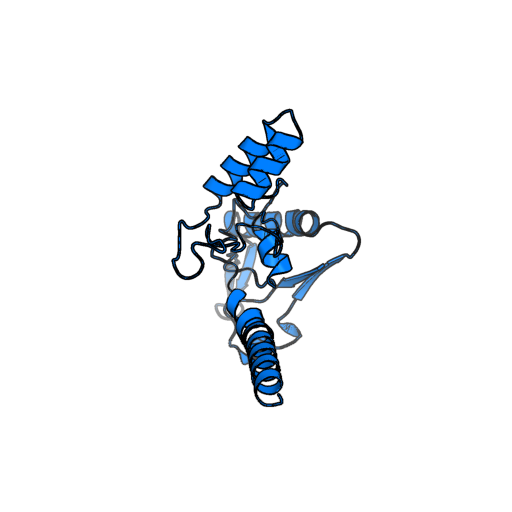ETGVKEYEHPLLDICNPHKDIPVGFLHLMPLGLTKHLLKHLLSTLSEERI

Foldseek 3Di:
DWDKDADPPDDPVVRPDPVRIDTPDDDPPDDPQVSCVVVLVVLVCCQVPFDWDADPVVRDIDGHHDADQADADAQQVLCVLLQFLACPAQQHQSFARDHPVRPPDRHGGDALVVLVVLLVVLVPDPDPVVNVVSCNNRRGHHDDHPCNVRDTSSPRHPHCPVCCVPPVVVVVVVVVVVVVVVVVPD